Protein AF-A0A3N2C7B6-F1 (afdb_monomer_lite)

pLDDT: mean 74.87, std 16.02, range [28.66, 95.19]

Organism: NCBI:txid150123

Radius of gyration: 22.64 Å; chains: 1; bounding box: 53×60×58 Å

Secondary structure (DSSP, 8-state):
--------PPPPPPHHHHHHHHHTTT-B-TTS-HHHHHHHH-HHHHHHHHGGGBS-GGGT--PBPTT-BHHHHHHHHHHHHHHHHHHHHHHHHHHHHHHHHHHHHHSPTTS-S-GGGSGGGS---B-TTS-BHHHHHHHHHHHHHHTT---TT----S------TT-SPTT--GGGGSS-HHHHHHHHHHHHHHHHTSSHHHHHHHHHHTTSHHHHHHHHSPPP-

InterPro domains:
  IPR011664 Abortive infection system protein AbiD/AbiF-like [PF07751] (41-127)

Structure (mmCIF, N/CA/C/O backbone):
data_AF-A0A3N2C7B6-F1
#
_entry.id   AF-A0A3N2C7B6-F1
#
loop_
_atom_site.group_PDB
_atom_site.id
_atom_site.type_symbol
_atom_site.label_atom_id
_atom_site.label_alt_id
_atom_site.label_comp_id
_atom_site.label_asym_id
_atom_site.label_entity_id
_atom_site.label_seq_id
_atom_site.pdbx_PDB_ins_code
_atom_site.Cartn_x
_atom_site.Cartn_y
_atom_site.Cartn_z
_atom_site.occupancy
_atom_site.B_iso_or_equiv
_atom_site.auth_seq_id
_atom_site.auth_comp_id
_atom_site.auth_asym_id
_atom_site.auth_atom_id
_atom_site.pdbx_PDB_model_num
ATOM 1 N N . MET A 1 1 ? -16.778 46.724 27.793 1.00 38.03 1 MET A N 1
ATOM 2 C CA . MET A 1 1 ? -17.350 45.412 27.427 1.00 38.03 1 MET A CA 1
ATOM 3 C C . MET A 1 1 ? -16.861 45.059 26.038 1.00 38.03 1 MET A C 1
ATOM 5 O O . MET A 1 1 ? -17.323 45.680 25.100 1.00 38.03 1 MET A O 1
ATOM 9 N N . SER A 1 2 ? -15.891 44.151 25.949 1.00 28.66 2 SER A N 1
ATOM 10 C CA . SER A 1 2 ? -15.593 43.328 24.769 1.00 28.66 2 SER A CA 1
ATOM 11 C C . SER A 1 2 ? -14.610 42.260 25.234 1.00 28.66 2 SER A C 1
ATOM 13 O O . SER A 1 2 ? -13.409 42.492 25.337 1.00 28.66 2 SER A O 1
ATOM 15 N N . THR A 1 3 ? -15.151 41.118 25.645 1.00 33.12 3 THR A N 1
ATOM 16 C CA . THR A 1 3 ? -14.400 39.905 25.958 1.00 33.12 3 THR A CA 1
ATOM 17 C C . THR A 1 3 ? -13.943 39.276 24.646 1.00 33.12 3 THR A C 1
ATOM 19 O O . THR A 1 3 ? -14.752 38.766 23.876 1.00 33.12 3 THR A O 1
ATOM 22 N N . HIS A 1 4 ? -12.637 39.320 24.383 1.00 33.69 4 HIS A N 1
ATOM 23 C CA . HIS A 1 4 ? -12.020 38.511 23.339 1.00 33.69 4 HIS A CA 1
ATOM 24 C C . HIS A 1 4 ? -12.152 37.029 23.714 1.00 33.69 4 HIS A C 1
ATOM 26 O O . HIS A 1 4 ? -11.585 36.578 24.708 1.00 33.69 4 HIS A O 1
ATOM 32 N N . ALA A 1 5 ? -12.912 36.273 22.921 1.00 38.53 5 ALA A N 1
ATOM 33 C CA . ALA A 1 5 ? -12.928 34.820 22.977 1.00 38.53 5 ALA A CA 1
ATOM 34 C C . ALA A 1 5 ? -11.555 34.295 22.527 1.00 38.53 5 ALA A C 1
ATOM 36 O O . ALA A 1 5 ? -11.166 34.451 21.369 1.00 38.53 5 ALA A O 1
ATOM 37 N N . ALA A 1 6 ? -10.807 33.706 23.458 1.00 42.91 6 ALA A N 1
ATOM 38 C CA . ALA A 1 6 ? -9.564 33.011 23.165 1.00 42.91 6 ALA A CA 1
ATOM 39 C C . ALA A 1 6 ? -9.858 31.777 22.297 1.00 42.91 6 ALA A C 1
ATOM 41 O O . ALA A 1 6 ? -10.671 30.926 22.663 1.00 42.91 6 ALA A O 1
ATOM 42 N N . GLY A 1 7 ? -9.195 31.686 21.143 1.00 43.72 7 GLY A N 1
ATOM 43 C CA . GLY A 1 7 ? -9.227 30.511 20.279 1.00 43.72 7 GLY A CA 1
ATOM 44 C C . GLY A 1 7 ? -8.714 29.284 21.030 1.00 43.72 7 GLY A C 1
ATOM 45 O O . GLY A 1 7 ? -7.541 29.212 21.394 1.00 43.72 7 GLY A O 1
ATOM 46 N N . GLY A 1 8 ? -9.605 28.326 21.283 1.00 41.31 8 GLY A N 1
ATOM 47 C CA . GLY A 1 8 ? -9.288 27.076 21.965 1.00 41.31 8 GLY A CA 1
ATOM 48 C C . GLY A 1 8 ? -8.392 26.187 21.109 1.00 41.31 8 GLY A C 1
ATOM 49 O O . GLY A 1 8 ? -8.874 25.446 20.253 1.00 41.31 8 GLY A O 1
ATOM 50 N N . GLY A 1 9 ? -7.081 26.235 21.350 1.00 47.00 9 GLY A N 1
ATOM 51 C CA . GLY A 1 9 ? -6.161 25.213 20.862 1.00 47.00 9 GLY A CA 1
ATOM 52 C C . GLY A 1 9 ? -6.576 23.848 21.417 1.00 47.00 9 GLY A C 1
ATOM 53 O O . GLY A 1 9 ? -6.753 23.696 22.626 1.00 47.00 9 GLY A O 1
ATOM 54 N N . LYS A 1 10 ? -6.770 22.852 20.543 1.00 56.50 10 LYS A N 1
ATOM 55 C CA . LYS A 1 10 ? -7.083 21.477 20.966 1.00 56.50 10 LYS A CA 1
ATOM 56 C C . LYS A 1 10 ? -5.982 20.987 21.913 1.00 56.50 10 LYS A C 1
ATOM 58 O O . LYS A 1 10 ? -4.810 20.985 21.543 1.00 56.50 10 LYS A O 1
ATOM 63 N N . ARG A 1 11 ? -6.359 20.582 23.130 1.00 74.12 11 ARG A N 1
ATOM 64 C CA . ARG A 1 11 ? -5.432 20.061 24.147 1.00 74.12 11 ARG A CA 1
ATOM 65 C C . ARG A 1 11 ? -4.711 18.823 23.608 1.00 74.12 11 ARG A C 1
ATOM 67 O O . ARG A 1 11 ? -5.366 17.882 23.162 1.00 74.12 11 ARG A O 1
ATOM 74 N N . SER A 1 12 ? -3.380 18.814 23.674 1.00 74.31 12 SER A N 1
ATOM 75 C CA . SER A 1 12 ? -2.597 17.605 23.405 1.00 74.31 12 SER A CA 1
ATOM 76 C C . SER A 1 12 ? -2.804 16.607 24.545 1.00 74.31 12 SER A C 1
ATOM 78 O O . SER A 1 12 ? -2.670 16.974 25.711 1.00 74.31 12 SER A O 1
ATOM 80 N N . LEU A 1 13 ? -3.169 15.370 24.214 1.00 82.44 13 LEU A N 1
ATOM 81 C CA . LEU A 1 13 ? -3.353 14.285 25.180 1.00 82.44 13 LEU A CA 1
ATOM 82 C C . LEU A 1 13 ? -2.033 13.529 25.375 1.00 82.44 13 LEU A C 1
ATOM 84 O O . LEU A 1 13 ? -1.311 13.302 24.402 1.00 82.44 13 LEU A O 1
ATOM 88 N N . SER A 1 14 ? -1.743 13.087 26.597 1.00 88.31 14 SER A N 1
ATOM 89 C CA . SER A 1 14 ? -0.678 12.118 26.886 1.00 88.31 14 SER A CA 1
ATOM 90 C C . SER A 1 14 ? -0.967 10.755 26.242 1.00 88.31 14 SER A C 1
ATOM 92 O O . SER A 1 14 ? -2.094 10.473 25.837 1.00 88.31 14 SER A O 1
ATOM 94 N N . ILE A 1 15 ? 0.039 9.878 26.145 1.00 85.38 15 ILE A N 1
ATOM 95 C CA . ILE A 1 15 ? -0.147 8.536 25.563 1.00 85.38 15 ILE A CA 1
ATOM 96 C C . ILE A 1 15 ? -1.211 7.749 26.337 1.00 85.38 15 ILE A C 1
ATOM 98 O O . ILE A 1 15 ? -2.099 7.179 25.713 1.00 85.38 15 ILE A O 1
ATOM 102 N N . SER A 1 16 ? -1.180 7.776 27.670 1.00 88.06 16 SER A N 1
ATOM 103 C CA . SER A 1 16 ? -2.166 7.075 28.500 1.00 88.06 16 SER A CA 1
ATOM 104 C C . SER A 1 16 ? -3.586 7.616 28.306 1.00 88.06 16 SER A C 1
ATOM 106 O O . SER A 1 16 ? -4.524 6.836 28.188 1.00 88.06 16 SER A O 1
ATOM 108 N N . GLU A 1 17 ? -3.758 8.940 28.196 1.00 89.62 17 GLU A N 1
ATOM 109 C CA . GLU A 1 17 ? -5.069 9.536 27.885 1.00 89.62 17 GLU A CA 1
ATOM 110 C C . GLU A 1 17 ? -5.561 9.151 26.483 1.00 89.62 17 GLU A C 1
ATOM 112 O O . GLU A 1 17 ? -6.755 8.951 26.277 1.00 89.62 17 GLU A O 1
ATOM 117 N N . GLN A 1 18 ? -4.656 9.044 25.506 1.00 88.56 18 GLN A N 1
ATOM 118 C CA . GLN A 1 18 ? -5.010 8.602 24.156 1.00 88.56 18 GLN A CA 1
ATOM 119 C C . GLN A 1 18 ? -5.429 7.131 24.134 1.00 88.56 18 GLN A C 1
ATOM 121 O O . GLN A 1 18 ? -6.392 6.807 23.448 1.00 88.56 18 GLN A O 1
ATOM 126 N N . VAL A 1 19 ? -4.720 6.264 24.863 1.00 90.19 19 VAL A N 1
ATOM 127 C CA . VAL A 1 19 ? -5.061 4.840 25.015 1.00 90.19 19 VAL A CA 1
ATOM 128 C C . VAL A 1 19 ? -6.453 4.710 25.627 1.00 90.19 19 VAL A C 1
ATOM 130 O O . VAL A 1 19 ? -7.340 4.165 24.977 1.00 90.19 19 VAL A O 1
ATOM 133 N N . GLY A 1 20 ? -6.691 5.347 26.779 1.00 90.94 20 GLY A N 1
ATOM 134 C CA . GLY A 1 20 ? -7.998 5.297 27.439 1.00 90.94 20 GLY A CA 1
ATOM 135 C C . GLY A 1 20 ? -9.136 5.858 26.578 1.00 90.94 20 GLY A C 1
ATOM 136 O O . GLY A 1 20 ? -10.252 5.348 26.610 1.00 90.94 20 GLY A O 1
ATOM 137 N N . LEU A 1 21 ? -8.871 6.875 25.747 1.00 90.88 21 LEU A N 1
ATOM 138 C CA . LEU A 1 21 ? -9.859 7.388 24.793 1.00 90.88 21 LEU A CA 1
ATOM 139 C C . LEU A 1 21 ? -10.202 6.375 23.689 1.00 90.88 21 LEU A C 1
ATOM 141 O O . LEU A 1 21 ? -11.345 6.343 23.236 1.00 90.88 21 LEU A O 1
ATOM 145 N N . LEU A 1 22 ? -9.226 5.604 23.207 1.00 91.25 22 LEU A N 1
ATOM 146 C CA . LEU A 1 22 ? -9.441 4.596 22.165 1.00 91.25 22 LEU A CA 1
ATOM 147 C C . LEU A 1 22 ? -10.190 3.382 22.722 1.00 91.25 22 LEU A C 1
ATOM 149 O O . LEU A 1 22 ? -11.154 2.940 22.101 1.00 91.25 22 LEU A O 1
ATOM 153 N N . GLU A 1 23 ? -9.827 2.930 23.922 1.00 92.25 23 GLU A N 1
ATOM 154 C CA . GLU A 1 23 ? -10.535 1.866 24.646 1.00 92.25 23 GLU A CA 1
ATOM 155 C C . GLU A 1 23 ? -11.985 2.267 24.942 1.00 92.25 23 GLU A C 1
ATOM 157 O O . GLU A 1 23 ? -12.919 1.529 24.635 1.00 92.25 23 GLU A O 1
ATOM 162 N N . ALA A 1 24 ? -12.211 3.499 25.417 1.00 92.12 24 ALA A N 1
ATOM 163 C CA . ALA A 1 24 ? -13.556 4.033 25.644 1.00 92.12 24 ALA A CA 1
ATOM 164 C C . ALA A 1 24 ? -14.398 4.146 24.357 1.00 92.12 24 ALA A C 1
ATOM 166 O O . ALA A 1 24 ? -15.623 4.237 24.420 1.00 92.12 24 ALA A O 1
ATOM 167 N N . ARG A 1 25 ? -13.756 4.156 23.182 1.00 92.56 25 ARG A N 1
ATOM 168 C CA . ARG A 1 25 ? -14.418 4.131 21.868 1.00 92.56 25 ARG A CA 1
ATOM 169 C C . ARG A 1 25 ? -14.653 2.714 21.342 1.00 92.56 25 ARG A C 1
ATOM 171 O O . ARG A 1 25 ? -15.226 2.592 20.263 1.00 92.56 25 ARG A O 1
ATOM 178 N N . GLY A 1 26 ? -14.245 1.681 22.076 1.00 93.38 26 GLY A N 1
ATOM 179 C CA . GLY A 1 26 ? -14.467 0.277 21.733 1.00 93.38 26 GLY A CA 1
ATOM 180 C C . GLY A 1 26 ? -13.293 -0.423 21.047 1.00 93.38 26 GLY A C 1
ATOM 181 O O . GLY A 1 26 ? -13.503 -1.511 20.522 1.00 93.38 26 GLY A O 1
ATOM 182 N N . LEU A 1 27 ? -12.092 0.173 21.024 1.00 94.12 27 LEU A N 1
ATOM 183 C CA . LEU A 1 27 ? -10.885 -0.524 20.567 1.00 94.12 27 LEU A CA 1
ATOM 184 C C . LEU A 1 27 ? -10.375 -1.448 21.675 1.00 94.12 27 LEU A C 1
ATOM 186 O O . LEU A 1 27 ? -10.096 -0.979 22.778 1.00 94.12 27 LEU A O 1
ATOM 190 N N . VAL A 1 28 ? -10.230 -2.732 21.375 1.00 95.19 28 VAL A N 1
ATOM 191 C CA . VAL A 1 28 ? -9.682 -3.728 22.302 1.00 95.19 28 VAL A CA 1
ATOM 192 C C . VAL A 1 28 ? -8.161 -3.835 22.087 1.00 95.19 28 VAL A C 1
ATOM 194 O O . VAL A 1 28 ? -7.688 -3.667 20.966 1.00 95.19 28 VAL A O 1
ATOM 197 N N . ASP A 1 29 ? -7.377 -4.010 23.155 1.00 93.25 29 ASP A N 1
ATOM 198 C CA . ASP A 1 29 ? -5.919 -4.244 23.103 1.00 93.25 29 ASP A CA 1
ATOM 199 C C . ASP A 1 29 ? -5.532 -5.313 24.134 1.00 93.25 29 ASP A C 1
ATOM 201 O O . ASP A 1 29 ? -4.908 -5.024 25.157 1.00 93.25 29 ASP A O 1
ATOM 205 N N . GLU A 1 30 ? -5.933 -6.562 23.893 1.00 90.19 30 GLU A N 1
ATOM 206 C CA . GLU A 1 30 ? -5.714 -7.660 24.850 1.00 90.19 30 GLU A CA 1
ATOM 207 C C . GLU A 1 30 ? -4.221 -7.924 25.093 1.00 90.19 30 GLU A C 1
ATOM 209 O O . GLU A 1 30 ? -3.798 -8.258 26.201 1.00 90.19 30 GLU A O 1
ATOM 214 N N . ALA A 1 31 ? -3.406 -7.744 24.053 1.00 87.44 31 ALA A N 1
ATOM 215 C CA . ALA A 1 31 ? -1.969 -7.994 24.082 1.00 87.44 31 ALA A CA 1
ATOM 216 C C . ALA A 1 31 ? -1.133 -6.801 24.596 1.00 87.44 31 ALA A C 1
ATOM 218 O O . ALA A 1 31 ? 0.085 -6.927 24.752 1.00 87.44 31 ALA A O 1
ATOM 219 N N . GLY A 1 32 ? -1.752 -5.646 24.868 1.00 90.06 32 GLY A N 1
ATOM 220 C CA . GLY A 1 32 ? -1.083 -4.479 25.455 1.00 90.06 32 GLY A CA 1
ATOM 221 C C . GLY A 1 32 ? -0.082 -3.776 24.526 1.00 90.06 32 GLY A C 1
ATOM 222 O O . GLY A 1 32 ? 0.897 -3.179 24.991 1.00 90.06 32 GLY A O 1
ATOM 223 N N . HIS A 1 33 ? -0.268 -3.858 23.207 1.00 89.00 33 HIS A N 1
ATOM 224 C CA . HIS A 1 33 ? 0.652 -3.269 22.231 1.00 89.00 33 HIS A CA 1
ATOM 225 C C . HIS A 1 33 ? 0.353 -1.800 21.918 1.00 89.00 33 HIS A C 1
ATOM 227 O O . HIS A 1 33 ? 1.236 -1.090 21.408 1.00 89.00 33 HIS A O 1
ATOM 233 N N . LEU A 1 34 ? -0.854 -1.320 22.225 1.00 89.25 34 LEU A N 1
ATOM 234 C CA . LEU A 1 34 ? -1.315 0.017 21.871 1.00 89.25 34 LEU A CA 1
ATOM 235 C C . LEU A 1 34 ? -0.402 1.115 22.437 1.00 89.25 34 LEU A C 1
ATOM 237 O O . LEU A 1 34 ? 0.060 1.936 21.640 1.00 89.25 34 LEU A O 1
ATOM 241 N N . PRO A 1 35 ? -0.011 1.139 23.729 1.00 89.50 35 PRO A N 1
ATOM 242 C CA . PRO A 1 35 ? 0.829 2.215 24.264 1.00 89.50 35 PRO A CA 1
ATOM 243 C C . PRO A 1 35 ? 2.169 2.353 23.528 1.00 89.50 35 PRO A C 1
ATOM 245 O O . PRO A 1 35 ? 2.597 3.463 23.190 1.00 89.50 35 PRO A O 1
ATOM 248 N N . ARG A 1 36 ? 2.817 1.221 23.216 1.00 86.81 36 ARG A N 1
ATOM 249 C CA . ARG A 1 36 ? 4.094 1.205 22.492 1.00 86.81 36 ARG A CA 1
ATOM 250 C C . ARG A 1 36 ? 3.916 1.681 21.054 1.00 86.81 36 ARG A C 1
ATOM 252 O O . ARG A 1 36 ? 4.689 2.524 20.607 1.00 86.81 36 ARG A O 1
ATOM 259 N N . ALA A 1 37 ? 2.889 1.205 20.356 1.00 85.19 37 ALA A N 1
ATOM 260 C CA . ALA A 1 37 ? 2.615 1.604 18.979 1.00 85.19 37 ALA A CA 1
ATOM 261 C C . ALA A 1 37 ? 2.250 3.095 18.857 1.00 85.19 37 ALA A C 1
ATOM 263 O O . ALA A 1 37 ? 2.672 3.772 17.915 1.00 85.19 37 ALA A O 1
ATOM 264 N N . ARG A 1 38 ? 1.519 3.643 19.839 1.00 86.81 38 ARG A N 1
ATOM 265 C CA . ARG A 1 38 ? 1.240 5.085 19.945 1.00 86.81 38 ARG A CA 1
ATOM 266 C C . ARG A 1 38 ? 2.530 5.901 20.072 1.00 86.81 38 ARG A C 1
ATOM 268 O O . ARG A 1 38 ? 2.613 6.969 19.467 1.00 86.81 38 ARG A O 1
ATOM 275 N N . MET A 1 39 ? 3.527 5.390 20.799 1.00 83.38 39 MET A N 1
ATOM 276 C CA . MET A 1 39 ? 4.841 6.022 20.959 1.00 83.38 39 MET A CA 1
ATOM 277 C C . MET A 1 39 ? 5.694 5.954 19.683 1.00 83.38 39 MET A C 1
ATOM 279 O O . MET A 1 39 ? 6.364 6.928 19.352 1.00 83.38 39 MET A O 1
ATOM 283 N N . THR A 1 40 ? 5.684 4.826 18.964 1.00 80.94 40 THR A N 1
ATOM 284 C CA . THR A 1 40 ? 6.595 4.584 17.828 1.00 80.94 40 THR A CA 1
ATOM 285 C C . THR A 1 40 ? 6.051 5.036 16.476 1.00 80.94 40 THR A C 1
ATOM 287 O O . THR A 1 40 ? 6.833 5.366 15.587 1.00 80.94 40 THR A O 1
ATOM 290 N N . HIS A 1 41 ? 4.730 5.042 16.287 1.00 78.88 41 HIS A N 1
ATOM 291 C CA . HIS A 1 41 ? 4.102 5.337 14.990 1.00 78.88 41 HIS A CA 1
ATOM 292 C C . HIS A 1 41 ? 3.262 6.620 15.010 1.00 78.88 41 HIS A C 1
ATOM 294 O O . HIS A 1 41 ? 3.068 7.242 13.964 1.00 78.88 41 HIS A O 1
ATOM 300 N N . GLY A 1 42 ? 2.828 7.053 16.198 1.00 74.62 42 GLY A N 1
ATOM 301 C CA . GLY A 1 42 ? 2.123 8.311 16.434 1.00 74.62 42 GLY A CA 1
ATOM 302 C C . GLY A 1 42 ? 0.639 8.324 16.035 1.00 74.62 42 GLY A C 1
ATOM 303 O O . GLY A 1 42 ? 0.209 7.646 15.104 1.00 74.62 42 GLY A O 1
ATOM 304 N N . TYR A 1 43 ? -0.132 9.185 16.729 1.00 70.56 43 TYR A N 1
ATOM 305 C CA . TYR A 1 43 ? -1.236 9.990 16.162 1.00 70.56 43 TYR A CA 1
ATOM 306 C C . TYR A 1 43 ? -1.879 9.518 14.864 1.00 70.56 43 TYR A C 1
ATOM 308 O O . TYR A 1 43 ? -2.614 8.537 14.757 1.00 70.56 43 TYR A O 1
ATOM 316 N N . PHE A 1 44 ? -1.573 10.377 13.908 1.00 64.50 44 PHE A N 1
ATOM 317 C CA . PHE A 1 44 ? -2.147 10.525 12.599 1.00 64.50 44 PHE A CA 1
ATOM 318 C C . PHE A 1 44 ? -1.807 9.372 11.662 1.00 64.50 44 PHE A C 1
ATOM 320 O O . PHE A 1 44 ? -2.515 9.167 10.684 1.00 64.50 44 PHE A O 1
ATOM 327 N N . ARG A 1 45 ? -0.747 8.609 11.959 1.00 77.62 45 ARG A N 1
ATOM 328 C CA . ARG A 1 45 ? -0.355 7.462 11.142 1.00 77.62 45 ARG A CA 1
ATOM 329 C C . ARG A 1 45 ? -1.308 6.298 11.364 1.00 77.62 45 ARG A C 1
ATOM 331 O O . ARG A 1 45 ? -1.893 5.814 10.404 1.00 77.62 45 ARG A O 1
ATOM 338 N N . LEU A 1 46 ? -1.511 5.898 12.620 1.00 84.69 46 LEU A N 1
ATOM 339 C CA . LEU A 1 46 ? -2.424 4.802 12.960 1.00 84.69 46 LEU A CA 1
ATOM 340 C C . LEU A 1 46 ? -3.890 5.185 12.720 1.00 84.69 46 LEU A C 1
ATOM 342 O O . LEU A 1 46 ? -4.674 4.361 12.257 1.00 84.69 46 LEU A O 1
ATOM 346 N N . SER A 1 47 ? -4.248 6.456 12.933 1.00 83.94 47 SER A N 1
ATOM 347 C CA . SER A 1 47 ? -5.627 6.913 12.743 1.00 83.94 47 SER A CA 1
ATOM 348 C C . SER A 1 47 ? -6.119 6.901 11.301 1.00 83.94 47 SER A C 1
ATOM 350 O O . SER A 1 47 ? -7.328 6.910 11.089 1.00 83.94 47 SER A O 1
ATOM 352 N N . GLY A 1 48 ? -5.224 6.843 10.310 1.00 85.19 48 GLY A N 1
ATOM 353 C CA . GLY A 1 48 ? -5.622 6.557 8.935 1.00 85.19 48 GLY A CA 1
ATOM 354 C C . GLY A 1 48 ? -6.304 5.192 8.839 1.00 85.19 48 GLY A C 1
ATOM 355 O O . GLY A 1 48 ? -7.400 5.092 8.292 1.00 85.19 48 GLY A O 1
ATOM 356 N N . TYR A 1 49 ? -5.683 4.159 9.406 1.00 90.00 49 TYR A N 1
ATOM 357 C CA . TYR A 1 49 ? -6.163 2.776 9.351 1.00 90.00 49 TYR A CA 1
ATOM 358 C C . TYR A 1 49 ? -7.428 2.570 10.186 1.00 90.00 49 TYR A C 1
ATOM 360 O O . TYR A 1 49 ? -8.343 1.901 9.723 1.00 90.00 49 TYR A O 1
ATOM 368 N N . TRP A 1 50 ? -7.537 3.223 11.349 1.00 89.19 50 TRP A N 1
ATOM 369 C CA . TRP A 1 50 ? -8.710 3.111 12.229 1.00 89.19 50 TRP A CA 1
ATOM 370 C C . TRP A 1 50 ? -10.039 3.444 11.562 1.00 89.19 50 TRP A C 1
ATOM 372 O O . TRP A 1 50 ? -11.040 2.849 11.933 1.00 89.19 50 TRP A O 1
ATOM 382 N N . ARG A 1 51 ? -10.066 4.356 10.583 1.00 86.06 51 ARG A N 1
ATOM 383 C CA . ARG A 1 51 ? -11.320 4.789 9.939 1.00 86.06 51 ARG A CA 1
ATOM 384 C C . ARG A 1 51 ? -12.119 3.627 9.349 1.00 86.06 51 ARG A C 1
ATOM 386 O O . ARG A 1 51 ? -13.337 3.652 9.400 1.00 86.06 51 ARG A O 1
ATOM 393 N N . TYR A 1 52 ? -11.434 2.592 8.875 1.00 88.19 52 TYR A N 1
ATOM 394 C CA . TYR A 1 52 ? -12.037 1.393 8.279 1.00 88.19 52 TYR A CA 1
ATOM 395 C C . TYR A 1 52 ? -12.592 0.418 9.318 1.00 88.19 52 TYR A C 1
ATOM 397 O O . TYR A 1 52 ? -13.303 -0.518 8.977 1.00 88.19 52 TYR A O 1
ATOM 405 N N . PHE A 1 53 ? -12.283 0.666 10.587 1.00 90.25 53 PHE A N 1
ATOM 406 C CA . PHE A 1 53 ? -12.800 -0.052 11.740 1.00 90.25 53 PHE A CA 1
ATOM 407 C C . PHE A 1 53 ? -13.733 0.832 12.577 1.00 90.25 53 PHE A C 1
ATOM 409 O O . PHE A 1 53 ? -14.126 0.440 13.671 1.00 90.25 53 PHE A O 1
ATOM 416 N N . GLN A 1 54 ? -14.067 2.039 12.106 1.00 90.38 54 GLN A N 1
ATOM 417 C CA . GLN A 1 54 ? -14.924 2.988 12.809 1.00 90.38 54 GLN A CA 1
ATOM 418 C C . GLN A 1 54 ? -16.304 3.075 12.159 1.00 90.38 54 GLN A C 1
ATOM 420 O O . GLN A 1 54 ? -16.462 2.971 10.946 1.00 90.38 54 GLN A O 1
ATOM 425 N N . ILE A 1 55 ? -17.322 3.296 12.986 1.00 85.25 55 ILE A N 1
ATOM 426 C CA . ILE A 1 55 ? -18.703 3.469 12.543 1.00 85.25 55 ILE A CA 1
ATOM 427 C C . ILE A 1 55 ? -18.884 4.914 12.095 1.00 85.25 55 ILE A C 1
ATOM 429 O O . ILE A 1 55 ? -18.948 5.803 12.939 1.00 85.25 55 ILE A O 1
ATOM 433 N N . ASP A 1 56 ? -19.027 5.128 10.787 1.00 73.75 56 ASP A N 1
ATOM 434 C CA . ASP A 1 56 ? -19.281 6.438 10.170 1.00 73.75 56 ASP A CA 1
ATOM 435 C C . ASP A 1 56 ? -18.317 7.552 10.650 1.00 73.75 56 ASP A C 1
ATOM 437 O O . ASP A 1 56 ? -18.734 8.566 11.234 1.00 73.75 56 ASP A O 1
ATOM 441 N N . PRO A 1 57 ? -17.003 7.387 10.403 1.00 68.19 57 PRO A N 1
ATOM 442 C CA . PRO A 1 57 ? -16.001 8.398 10.737 1.00 68.19 57 PRO A CA 1
ATOM 443 C C . PRO A 1 57 ? -16.258 9.730 10.018 1.00 68.19 57 PRO A C 1
ATOM 445 O O . PRO A 1 57 ? -15.889 10.786 10.541 1.00 68.19 57 PRO A O 1
ATOM 448 N N . SER A 1 58 ? -16.938 9.698 8.866 1.00 67.88 58 SER A N 1
ATOM 449 C CA . SER A 1 58 ? -17.314 10.873 8.076 1.00 67.88 58 SER A CA 1
ATOM 450 C C . SER A 1 58 ? -18.291 11.808 8.809 1.00 67.88 58 SER A C 1
ATOM 452 O O . SER A 1 58 ? -18.131 13.028 8.753 1.00 67.88 58 SER A O 1
ATOM 454 N N . ALA A 1 59 ? -19.215 11.259 9.608 1.00 69.25 59 ALA A N 1
ATOM 455 C CA . ALA A 1 59 ? -20.111 12.023 10.482 1.00 69.25 59 ALA A CA 1
ATOM 456 C C . ALA A 1 59 ? -19.483 12.397 11.841 1.00 69.25 59 ALA A C 1
ATOM 458 O O . ALA A 1 59 ? -20.180 12.832 12.760 1.00 69.25 59 ALA A O 1
ATOM 459 N N . GLY A 1 60 ? -18.170 12.202 12.011 1.00 69.00 60 GLY A N 1
ATOM 460 C CA . GLY A 1 60 ? -17.458 12.475 13.262 1.00 69.00 60 GLY A CA 1
ATOM 461 C C . GLY A 1 60 ? -17.683 11.425 14.355 1.00 69.00 60 GLY A C 1
ATOM 462 O O . GLY A 1 60 ? -17.220 11.608 15.490 1.00 69.00 60 GLY A O 1
ATOM 463 N N . ARG A 1 61 ? -18.348 10.308 14.034 1.00 74.75 61 ARG A N 1
ATOM 464 C CA . ARG A 1 61 ? -18.481 9.167 14.939 1.00 74.75 61 ARG A CA 1
ATOM 465 C C . ARG A 1 61 ? -17.160 8.398 14.942 1.00 74.75 61 ARG A C 1
ATOM 467 O O . ARG A 1 61 ? -16.689 7.909 13.931 1.00 74.75 61 ARG A O 1
ATOM 474 N N . ASN A 1 62 ? -16.506 8.356 16.100 1.00 83.56 62 ASN A N 1
ATOM 475 C CA . ASN A 1 62 ? -15.180 7.745 16.258 1.00 83.56 62 ASN A CA 1
ATOM 476 C C . ASN A 1 62 ? -15.232 6.394 16.994 1.00 83.56 62 ASN A C 1
ATOM 478 O O . ASN A 1 62 ? -14.190 5.912 17.440 1.00 83.56 62 ASN A O 1
ATOM 482 N N . ALA A 1 63 ? -16.429 5.831 17.177 1.00 89.88 63 ALA A N 1
ATOM 483 C CA . ALA A 1 63 ? -16.617 4.532 17.813 1.00 89.88 63 ALA A CA 1
ATOM 484 C C . ALA A 1 63 ? -16.135 3.419 16.879 1.00 89.88 63 ALA A C 1
ATOM 486 O O . ALA A 1 63 ? -16.389 3.481 15.676 1.00 89.88 63 ALA A O 1
ATOM 487 N N . PHE A 1 64 ? -15.445 2.429 17.432 1.00 92.38 64 PHE A N 1
ATOM 488 C CA . PHE A 1 64 ? -14.979 1.260 16.698 1.00 92.38 64 PHE A CA 1
ATOM 489 C C . PHE A 1 64 ? -16.104 0.233 16.523 1.00 92.38 64 PHE A C 1
ATOM 491 O O . PHE A 1 64 ? -17.055 0.191 17.309 1.00 92.38 64 PHE A O 1
ATOM 498 N N . LEU A 1 65 ? -16.000 -0.591 15.481 1.00 91.12 65 LEU A N 1
ATOM 499 C CA . LEU A 1 65 ? -16.844 -1.768 15.305 1.00 91.12 65 LEU A CA 1
ATOM 500 C C . LEU A 1 65 ? -16.647 -2.712 16.496 1.00 91.12 65 LEU A C 1
ATOM 502 O O . LEU A 1 65 ? -15.544 -2.835 17.034 1.00 91.12 65 LEU A O 1
ATOM 506 N N . HIS A 1 66 ? -17.724 -3.371 16.916 1.00 91.19 66 HIS A N 1
ATOM 507 C CA . HIS A 1 66 ? -17.682 -4.277 18.059 1.00 91.19 66 HIS A CA 1
ATOM 508 C C . HIS A 1 66 ? -16.637 -5.383 17.853 1.00 91.19 66 HIS A C 1
ATOM 510 O O . HIS A 1 66 ? -16.651 -6.052 16.824 1.00 91.19 66 HIS A O 1
ATOM 516 N N . GLY A 1 67 ? -15.760 -5.570 18.843 1.00 90.88 67 GLY A N 1
ATOM 517 C CA . GLY A 1 67 ? -14.701 -6.580 18.802 1.00 90.88 67 GLY A CA 1
ATOM 518 C C . GLY A 1 67 ? -13.489 -6.204 17.945 1.00 90.88 67 GLY A C 1
ATOM 519 O O . GLY A 1 67 ? -12.682 -7.079 17.658 1.00 90.88 67 GLY A O 1
ATOM 520 N N . THR A 1 68 ? -13.345 -4.936 17.535 1.00 93.25 68 THR A N 1
ATOM 521 C CA . THR A 1 68 ? -12.134 -4.483 16.834 1.00 93.25 68 THR A CA 1
ATOM 522 C C . THR A 1 68 ? -10.927 -4.617 17.758 1.00 93.25 68 THR A C 1
ATOM 524 O O . THR A 1 68 ? -10.814 -3.876 18.739 1.00 93.25 68 THR A O 1
ATOM 527 N N . GLU A 1 69 ? -10.006 -5.507 17.403 1.00 94.88 69 GLU A N 1
ATOM 528 C CA . GLU A 1 69 ? -8.755 -5.717 18.125 1.00 94.88 69 GLU A CA 1
ATOM 529 C C . GLU A 1 69 ? -7.640 -4.838 17.546 1.00 94.88 69 GLU A C 1
ATOM 531 O O . GLU A 1 69 ? -7.444 -4.742 16.331 1.00 94.88 69 GLU A O 1
ATOM 536 N N . PHE A 1 70 ? -6.860 -4.196 18.414 1.00 93.31 70 PHE A N 1
ATOM 537 C CA . PHE A 1 70 ? -5.793 -3.290 18.007 1.00 93.31 70 PHE A CA 1
ATOM 538 C C . PHE A 1 70 ? -4.730 -3.990 17.158 1.00 93.31 70 PHE A C 1
ATOM 540 O O . PHE A 1 70 ? -4.210 -3.392 16.210 1.00 93.31 70 PHE A O 1
ATOM 547 N N . LEU A 1 71 ? -4.422 -5.250 17.471 1.00 91.75 71 LEU A N 1
ATOM 548 C CA . LEU A 1 71 ? -3.476 -6.042 16.694 1.00 91.75 71 LEU A CA 1
ATOM 549 C C . LEU A 1 71 ? -3.904 -6.214 15.234 1.00 91.75 71 LEU A C 1
ATOM 551 O O . LEU A 1 71 ? -3.049 -6.116 14.360 1.00 91.75 71 LEU A O 1
ATOM 555 N N . GLU A 1 72 ? -5.200 -6.360 14.952 1.00 91.75 72 GLU A N 1
ATOM 556 C CA . GLU A 1 72 ? -5.698 -6.472 13.578 1.00 91.75 72 GLU A CA 1
ATOM 557 C C . GLU A 1 72 ? -5.387 -5.197 12.780 1.00 91.75 72 GLU A C 1
ATOM 559 O O . GLU A 1 72 ? -4.810 -5.251 11.694 1.00 91.75 72 GLU A O 1
ATOM 564 N N . VAL A 1 73 ? -5.660 -4.024 13.361 1.00 91.56 73 VAL A N 1
ATOM 565 C CA . VAL A 1 73 ? -5.301 -2.732 12.755 1.00 91.56 73 VAL A CA 1
ATOM 566 C C . VAL A 1 73 ? -3.782 -2.608 12.580 1.00 91.56 73 VAL A C 1
ATOM 568 O O . VAL A 1 73 ? -3.297 -2.108 11.559 1.00 91.56 73 VAL A O 1
ATOM 571 N N . LEU A 1 74 ? -3.015 -3.015 13.594 1.00 91.06 74 LEU A N 1
ATOM 572 C CA . LEU A 1 74 ? -1.561 -2.912 13.576 1.00 91.06 74 LEU A CA 1
ATOM 573 C C . LEU A 1 74 ? -0.945 -3.799 12.489 1.00 91.06 74 LEU A C 1
ATOM 575 O O . LEU A 1 74 ? 0.028 -3.385 11.856 1.00 91.06 74 LEU A O 1
ATOM 579 N N . ASP A 1 75 ? -1.520 -4.970 12.239 1.00 92.38 75 ASP A N 1
ATOM 580 C CA . ASP A 1 75 ? -1.066 -5.884 11.197 1.00 92.38 75 ASP A CA 1
ATOM 581 C C . ASP A 1 75 ? -1.335 -5.324 9.798 1.00 92.38 75 ASP A C 1
ATOM 583 O O . ASP A 1 75 ? -0.428 -5.338 8.967 1.00 92.38 75 ASP A O 1
ATOM 587 N N . ILE A 1 76 ? -2.489 -4.687 9.562 1.00 94.06 76 ILE A N 1
ATOM 588 C CA . ILE A 1 76 ? -2.735 -3.930 8.319 1.00 94.06 76 ILE A CA 1
ATOM 589 C C . ILE A 1 76 ? -1.667 -2.845 8.117 1.00 94.06 76 ILE A C 1
ATOM 591 O O . ILE A 1 76 ? -1.110 -2.707 7.028 1.00 94.06 76 ILE A O 1
ATOM 595 N N . TYR A 1 77 ? -1.339 -2.083 9.165 1.00 91.81 77 TYR A N 1
ATOM 596 C CA . TYR A 1 77 ? -0.291 -1.060 9.092 1.00 91.81 77 TYR A CA 1
ATOM 597 C C . TYR A 1 77 ? 1.089 -1.647 8.754 1.00 91.81 77 TYR A C 1
ATOM 599 O O . TYR A 1 77 ? 1.839 -1.053 7.972 1.00 91.81 77 TYR A O 1
ATOM 607 N N . ARG A 1 78 ? 1.438 -2.792 9.352 1.00 91.19 78 ARG A N 1
ATOM 608 C CA . ARG A 1 78 ? 2.712 -3.484 9.115 1.00 91.19 78 ARG A CA 1
ATOM 609 C C . ARG A 1 78 ? 2.803 -3.999 7.683 1.00 91.19 78 ARG A C 1
ATOM 611 O O . ARG A 1 78 ? 3.800 -3.712 7.027 1.00 91.19 78 ARG A O 1
ATOM 618 N N . LEU A 1 79 ? 1.754 -4.654 7.189 1.00 93.75 79 LEU A N 1
ATOM 619 C CA . LEU A 1 79 ? 1.663 -5.124 5.805 1.00 93.75 79 LEU A CA 1
ATOM 620 C C . LEU A 1 79 ? 1.790 -3.964 4.809 1.00 93.75 79 LEU A C 1
ATOM 622 O O . LEU A 1 79 ? 2.527 -4.067 3.834 1.00 93.75 79 LEU A O 1
ATOM 626 N N . ASP A 1 80 ? 1.161 -2.821 5.096 1.00 91.62 80 ASP A N 1
ATOM 627 C CA . ASP A 1 80 ? 1.267 -1.612 4.268 1.00 91.62 80 ASP A CA 1
ATOM 628 C C . ASP A 1 80 ? 2.686 -1.020 4.264 1.00 91.62 80 ASP A C 1
ATOM 630 O O . ASP A 1 80 ? 3.145 -0.462 3.266 1.00 91.62 80 ASP A O 1
ATOM 634 N N . ALA A 1 81 ? 3.420 -1.141 5.374 1.00 89.94 81 ALA A N 1
ATOM 635 C CA . ALA A 1 81 ? 4.823 -0.742 5.446 1.00 89.94 81 ALA A CA 1
ATOM 636 C C . ALA A 1 81 ? 5.751 -1.700 4.700 1.00 89.94 81 ALA A C 1
ATOM 638 O O . ALA A 1 81 ? 6.630 -1.235 3.976 1.00 89.94 81 ALA A O 1
ATOM 639 N N . GLU A 1 82 ? 5.538 -3.003 4.846 1.00 93.00 82 GLU A N 1
ATOM 640 C CA . GLU A 1 82 ? 6.301 -4.022 4.133 1.00 93.00 82 GLU A CA 1
ATOM 641 C C . GLU A 1 82 ? 6.069 -3.923 2.621 1.00 93.00 82 GLU A C 1
ATOM 643 O O . GLU A 1 82 ? 7.034 -3.885 1.858 1.00 93.00 82 GLU A O 1
ATOM 648 N N . LEU A 1 83 ? 4.815 -3.732 2.192 1.00 91.00 83 LEU A N 1
ATOM 649 C CA . LEU A 1 83 ? 4.478 -3.545 0.785 1.00 91.00 83 LEU A CA 1
ATOM 650 C C . LEU A 1 83 ? 5.153 -2.294 0.225 1.00 91.00 83 LEU A C 1
ATOM 652 O O . LEU A 1 83 ? 5.768 -2.369 -0.831 1.00 91.00 83 LEU A O 1
ATOM 656 N N . ARG A 1 84 ? 5.105 -1.152 0.926 1.00 88.75 84 ARG A N 1
ATOM 657 C CA . ARG A 1 84 ? 5.814 0.063 0.484 1.00 88.75 84 ARG A CA 1
ATOM 658 C C . ARG A 1 84 ? 7.305 -0.174 0.266 1.00 88.75 84 ARG A C 1
ATOM 660 O O . ARG A 1 84 ? 7.843 0.307 -0.727 1.00 88.75 84 ARG A O 1
ATOM 667 N N . ASN A 1 85 ? 7.963 -0.880 1.183 1.00 89.00 85 ASN A N 1
ATOM 668 C CA . ASN A 1 85 ? 9.394 -1.160 1.072 1.00 89.00 85 ASN A CA 1
ATOM 669 C C . ASN A 1 85 ? 9.689 -2.066 -0.128 1.00 89.00 85 ASN A C 1
ATOM 671 O O . ASN A 1 85 ? 10.617 -1.789 -0.882 1.00 89.00 85 ASN A O 1
ATOM 675 N N . LEU A 1 86 ? 8.862 -3.090 -0.340 1.00 88.94 86 LEU A N 1
ATOM 676 C CA . LEU A 1 86 ? 8.992 -3.982 -1.485 1.00 88.94 86 LEU A CA 1
ATOM 677 C C . LEU A 1 86 ? 8.754 -3.228 -2.804 1.00 88.94 86 LEU A C 1
ATOM 679 O O . LEU A 1 86 ? 9.543 -3.327 -3.732 1.00 88.94 86 LEU A O 1
ATOM 683 N N . LEU A 1 87 ? 7.726 -2.381 -2.888 1.00 85.12 87 LEU A N 1
ATOM 684 C CA . LEU A 1 87 ? 7.483 -1.564 -4.083 1.00 85.12 87 LEU A CA 1
ATOM 685 C C . LEU A 1 87 ? 8.629 -0.576 -4.351 1.00 85.12 87 LEU A C 1
ATOM 687 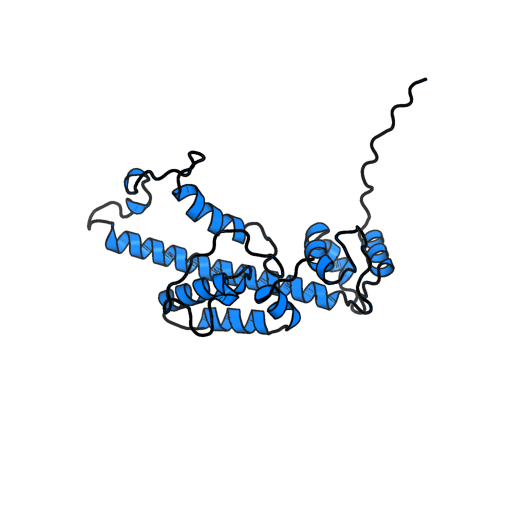O O . LEU A 1 87 ? 9.003 -0.390 -5.505 1.00 85.12 87 LEU A O 1
ATOM 691 N N . LEU A 1 88 ? 9.218 0.020 -3.309 1.00 83.75 88 LEU A N 1
ATOM 692 C CA . LEU A 1 88 ? 10.401 0.881 -3.428 1.00 83.75 88 LEU A CA 1
ATOM 693 C C . LEU A 1 88 ? 11.607 0.140 -4.019 1.00 83.75 88 LEU A C 1
ATOM 695 O O . LEU A 1 88 ? 12.315 0.706 -4.856 1.00 83.75 88 LEU A O 1
ATOM 699 N N . GLU A 1 89 ? 11.826 -1.112 -3.614 1.00 87.56 89 GLU A N 1
ATOM 700 C CA . GLU A 1 89 ? 12.853 -1.984 -4.194 1.00 87.56 89 GLU A CA 1
ATOM 701 C C . GLU A 1 89 ? 12.596 -2.191 -5.694 1.00 87.56 89 GLU A C 1
ATOM 703 O O . GLU A 1 89 ? 13.455 -1.875 -6.517 1.00 87.56 89 GLU A O 1
ATOM 708 N N . GLY A 1 90 ? 11.380 -2.610 -6.063 1.00 81.88 90 GLY A N 1
ATOM 709 C CA . GLY A 1 90 ? 11.014 -2.848 -7.462 1.00 81.88 90 GLY A CA 1
ATOM 710 C C . GLY A 1 90 ? 11.110 -1.598 -8.344 1.00 81.88 90 GLY A C 1
ATOM 711 O O . GLY A 1 90 ? 11.626 -1.653 -9.460 1.00 81.88 90 GLY A O 1
ATOM 712 N N . ILE A 1 91 ? 10.667 -0.443 -7.840 1.00 80.81 91 ILE A N 1
ATOM 713 C CA . ILE A 1 91 ? 10.773 0.842 -8.550 1.00 80.81 91 ILE A CA 1
ATOM 714 C C . ILE A 1 91 ? 12.234 1.203 -8.800 1.00 80.81 91 ILE A C 1
ATOM 716 O O . ILE A 1 91 ? 12.574 1.632 -9.903 1.00 80.81 91 ILE A O 1
ATOM 720 N N . SER A 1 92 ? 13.099 1.007 -7.803 1.00 76.81 92 SER A N 1
ATOM 721 C CA . SER A 1 92 ? 14.523 1.328 -7.918 1.00 76.81 92 SER A CA 1
ATOM 722 C C . SER A 1 92 ? 15.191 0.522 -9.035 1.00 76.81 92 SER A C 1
ATOM 724 O O . SER A 1 92 ? 15.995 1.059 -9.795 1.00 76.81 92 SER A O 1
ATOM 726 N N . GLU A 1 93 ? 14.825 -0.748 -9.192 1.00 79.44 93 GLU A N 1
ATOM 727 C CA . GLU A 1 93 ? 15.364 -1.595 -10.259 1.00 79.44 93 GLU A CA 1
ATOM 728 C C . GLU A 1 93 ? 14.857 -1.217 -11.641 1.00 79.44 93 GLU A C 1
ATOM 730 O O . GLU A 1 93 ? 15.647 -1.111 -12.581 1.00 79.44 93 GLU A O 1
ATOM 735 N N . VAL A 1 94 ? 13.552 -0.972 -11.763 1.00 74.81 94 VAL A N 1
ATOM 736 C CA . VAL A 1 94 ? 12.952 -0.508 -13.016 1.00 74.81 94 VAL A CA 1
ATOM 737 C C . VAL A 1 94 ? 13.576 0.819 -13.449 1.00 74.81 94 VAL A C 1
ATOM 739 O O . VAL A 1 94 ? 13.881 0.992 -14.629 1.00 74.81 94 VAL A O 1
ATOM 742 N N . GLU A 1 95 ? 13.833 1.735 -12.513 1.00 75.69 95 GLU A N 1
ATOM 743 C CA . GLU A 1 95 ? 14.513 3.001 -12.796 1.00 75.69 95 GLU A CA 1
ATOM 744 C C . GLU A 1 95 ? 15.932 2.776 -13.340 1.00 75.69 95 GLU A C 1
ATOM 746 O O . GLU A 1 95 ? 16.317 3.374 -14.350 1.00 75.69 95 GLU A O 1
ATOM 751 N N . VAL A 1 96 ? 16.715 1.904 -12.697 1.00 70.06 96 VAL A N 1
ATOM 752 C CA . VAL A 1 96 ? 18.085 1.587 -13.129 1.00 70.06 96 VAL A CA 1
ATOM 753 C C . VAL A 1 96 ? 18.088 0.925 -14.508 1.00 70.06 96 VAL A C 1
ATOM 755 O O . VAL A 1 96 ? 18.884 1.314 -15.365 1.00 70.06 96 VAL A O 1
ATOM 758 N N . ALA A 1 97 ? 17.184 -0.022 -14.754 1.00 70.81 97 ALA A N 1
ATOM 759 C CA . ALA A 1 97 ? 17.075 -0.701 -16.040 1.00 70.81 97 ALA A CA 1
ATOM 760 C C . ALA A 1 97 ? 16.640 0.249 -17.162 1.00 70.81 97 ALA A C 1
ATOM 762 O O . ALA A 1 97 ? 17.231 0.240 -18.244 1.00 70.81 97 ALA A O 1
ATOM 763 N N . LEU A 1 98 ? 15.665 1.125 -16.900 1.00 67.50 98 LEU A N 1
ATOM 764 C CA . LEU A 1 98 ? 15.245 2.154 -17.848 1.00 67.50 98 LEU A CA 1
ATOM 765 C C . LEU A 1 98 ? 16.413 3.079 -18.194 1.00 67.50 98 LEU A C 1
ATOM 767 O O . LEU A 1 98 ? 16.678 3.329 -19.369 1.00 67.50 98 LEU A O 1
ATOM 771 N N . ARG A 1 99 ? 17.151 3.543 -17.179 1.00 63.31 99 ARG A N 1
ATOM 772 C CA . ARG A 1 99 ? 18.348 4.370 -17.357 1.00 63.31 99 ARG A CA 1
ATOM 773 C C . ARG A 1 99 ? 19.390 3.669 -18.230 1.00 63.31 99 ARG A C 1
ATOM 775 O O . ARG A 1 99 ? 19.887 4.273 -19.177 1.00 63.31 99 ARG A O 1
ATOM 782 N N . ALA A 1 100 ? 19.693 2.404 -17.947 1.00 66.81 100 ALA A N 1
ATOM 783 C CA . ALA A 1 100 ? 20.638 1.617 -18.735 1.00 66.81 100 ALA A CA 1
ATOM 784 C C . ALA A 1 100 ? 20.171 1.443 -20.190 1.00 66.81 100 ALA A C 1
ATOM 786 O O . ALA A 1 100 ? 20.962 1.616 -21.116 1.00 66.81 100 ALA A O 1
ATOM 787 N N . SER A 1 101 ? 18.879 1.178 -20.404 1.00 66.75 101 SER A N 1
ATOM 788 C CA . SER A 1 101 ? 18.290 1.061 -21.740 1.00 66.75 101 SER A CA 1
ATOM 789 C C . SER A 1 101 ? 18.364 2.376 -22.520 1.00 66.75 101 SER A C 1
ATOM 791 O O . SER A 1 101 ? 18.684 2.363 -23.708 1.00 66.75 101 SER A O 1
ATOM 793 N N . LEU A 1 102 ? 18.104 3.518 -21.874 1.00 64.75 102 LEU A N 1
ATOM 794 C CA . LEU A 1 102 ? 18.257 4.833 -22.502 1.00 64.75 102 LEU A CA 1
ATOM 795 C C . LEU A 1 102 ? 19.711 5.073 -22.915 1.00 64.75 102 LEU A C 1
ATOM 797 O O . LEU A 1 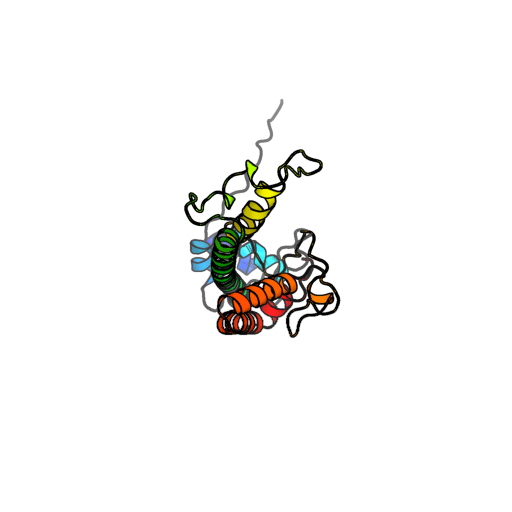102 ? 19.948 5.465 -24.051 1.00 64.75 102 LEU A O 1
ATOM 801 N N . ILE A 1 103 ? 20.680 4.773 -22.045 1.00 64.12 103 ILE A N 1
ATOM 802 C CA . ILE A 1 103 ? 22.109 4.898 -22.375 1.00 64.12 103 ILE A CA 1
ATOM 803 C C . ILE A 1 103 ? 22.461 4.022 -23.582 1.00 64.12 103 ILE A C 1
ATOM 805 O O . ILE A 1 103 ? 23.061 4.507 -24.535 1.00 64.12 103 ILE A O 1
ATOM 809 N N . ALA A 1 104 ? 22.052 2.752 -23.575 1.00 68.44 104 ALA A N 1
ATOM 810 C CA . ALA A 1 104 ? 22.385 1.810 -24.641 1.00 68.44 104 ALA A CA 1
ATOM 811 C C . ALA A 1 104 ? 21.817 2.208 -26.016 1.00 68.44 104 ALA A C 1
ATOM 813 O O . ALA A 1 104 ? 22.422 1.886 -27.035 1.00 68.44 104 ALA A O 1
ATOM 814 N N . ASN A 1 105 ? 20.666 2.888 -26.054 1.00 66.88 105 ASN A N 1
ATOM 815 C CA . ASN A 1 105 ? 19.966 3.208 -27.302 1.00 66.88 105 ASN A CA 1
ATOM 816 C C . ASN A 1 105 ? 20.121 4.669 -27.752 1.00 66.88 105 ASN A C 1
ATOM 818 O O . ASN A 1 105 ? 19.970 4.949 -28.938 1.00 66.88 105 ASN A O 1
ATOM 822 N N . LEU A 1 106 ? 20.377 5.603 -26.831 1.00 63.56 106 LEU A N 1
ATOM 823 C CA . LEU A 1 106 ? 20.403 7.042 -27.118 1.00 63.56 106 LEU A CA 1
ATOM 824 C C . LEU A 1 106 ? 21.807 7.652 -27.049 1.00 63.56 106 LEU A C 1
ATOM 826 O O . LEU A 1 106 ? 22.018 8.730 -27.602 1.00 63.56 106 LEU A O 1
ATOM 830 N N . CYS A 1 107 ? 22.770 7.001 -26.391 1.00 66.12 107 CYS A N 1
ATOM 831 C CA . CYS A 1 107 ? 24.134 7.519 -26.297 1.00 66.12 107 CYS A CA 1
ATOM 832 C C . CYS A 1 107 ? 25.025 6.935 -27.402 1.00 66.12 107 CYS A C 1
ATOM 834 O O . CYS A 1 107 ? 24.979 5.749 -27.721 1.00 66.12 107 CYS A O 1
ATOM 836 N N . THR A 1 108 ? 25.873 7.783 -27.989 1.00 64.19 108 THR A N 1
ATOM 837 C CA . THR A 1 108 ? 26.822 7.377 -29.037 1.00 64.19 108 THR A CA 1
ATOM 838 C C . THR A 1 108 ? 28.112 6.836 -28.406 1.00 64.19 108 THR A C 1
ATOM 840 O O . THR A 1 108 ? 28.587 7.426 -27.430 1.00 64.19 108 THR A O 1
ATOM 843 N N . PRO A 1 109 ? 28.731 5.766 -28.947 1.00 60.44 109 PRO A N 1
ATOM 844 C CA . PRO A 1 109 ? 30.043 5.307 -28.494 1.00 60.44 109 PRO A CA 1
ATOM 845 C C . PRO A 1 109 ? 31.078 6.446 -28.514 1.00 60.44 109 PRO A C 1
ATOM 847 O O . PRO A 1 109 ? 31.315 7.052 -29.556 1.00 60.44 109 PRO A O 1
ATOM 850 N N . GLY A 1 110 ? 31.678 6.746 -27.356 1.00 62.53 110 GLY A N 1
ATOM 851 C CA . GLY A 1 110 ? 32.629 7.855 -27.176 1.00 62.53 110 GLY A CA 1
ATOM 852 C C . GLY A 1 110 ? 32.023 9.181 -26.686 1.00 62.53 110 GLY A C 1
ATOM 853 O O . GLY A 1 110 ? 32.776 10.120 -26.436 1.00 62.53 110 GLY A O 1
ATOM 854 N N . GLY A 1 111 ? 30.696 9.263 -26.527 1.00 64.94 111 GLY A N 1
ATOM 855 C CA . GLY A 1 111 ? 30.010 10.369 -25.845 1.00 64.94 111 GLY A CA 1
ATOM 856 C C . GLY A 1 111 ? 30.122 10.305 -24.315 1.00 64.94 111 GLY A C 1
ATOM 857 O O . GLY A 1 111 ? 30.737 9.396 -23.757 1.00 64.94 111 GLY A O 1
ATOM 858 N N . LEU A 1 112 ? 29.507 11.263 -23.618 1.00 63.53 112 LEU A N 1
ATOM 859 C CA . LEU A 1 112 ? 29.529 11.354 -22.152 1.00 63.53 112 LEU A CA 1
ATOM 860 C C . LEU A 1 112 ? 28.628 10.309 -21.470 1.00 63.53 112 LEU A C 1
ATOM 862 O O . LEU A 1 112 ? 28.718 10.145 -20.253 1.00 63.53 112 LEU A O 1
ATOM 866 N N . GLY A 1 113 ? 27.732 9.638 -22.203 1.00 62.78 113 GLY A N 1
ATOM 867 C CA . GLY A 1 113 ? 26.818 8.626 -21.652 1.00 62.78 113 GLY A CA 1
ATOM 868 C C . GLY A 1 113 ? 25.769 9.202 -20.693 1.00 62.78 113 GLY A C 1
ATOM 869 O O . GLY A 1 113 ? 25.120 8.469 -19.953 1.00 62.78 113 GLY A O 1
ATOM 870 N N . THR A 1 114 ? 25.630 10.527 -20.66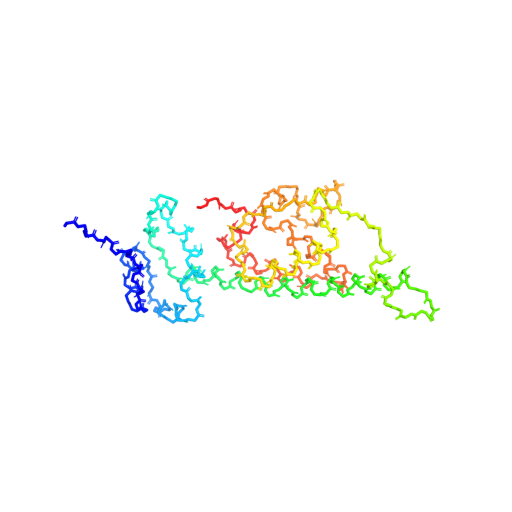9 1.00 61.31 114 THR A N 1
ATOM 871 C CA . THR A 1 114 ? 24.759 11.308 -19.775 1.00 61.31 114 THR A CA 1
ATOM 872 C C . THR A 1 114 ? 23.869 12.266 -20.559 1.00 61.31 114 THR A C 1
ATOM 874 O O . THR A 1 114 ? 23.149 13.072 -19.977 1.00 61.31 114 THR A O 1
ATOM 877 N N . GLU A 1 115 ? 23.871 12.170 -21.887 1.00 64.19 115 GLU A N 1
ATOM 878 C CA . GLU A 1 115 ? 23.068 12.998 -22.780 1.00 64.19 115 GLU A CA 1
ATOM 879 C C . GLU A 1 115 ? 21.570 12.825 -22.491 1.00 64.19 115 GLU A C 1
ATOM 881 O O . GLU A 1 115 ? 20.819 13.793 -22.538 1.00 64.19 115 GLU A O 1
ATOM 886 N N . TYR A 1 116 ? 21.138 11.637 -22.054 1.00 55.94 116 TYR A N 1
ATOM 887 C CA . TYR A 1 116 ? 19.767 11.373 -21.601 1.00 55.94 116 TYR A CA 1
ATOM 888 C C . TYR A 1 116 ? 19.388 12.095 -20.284 1.00 55.94 116 TYR A C 1
ATOM 890 O O . TYR A 1 116 ? 18.225 12.049 -19.885 1.00 55.94 116 TYR A O 1
ATOM 898 N N . LEU A 1 117 ? 20.333 12.731 -19.579 1.00 55.84 117 LEU A N 1
ATOM 899 C CA . LEU A 1 117 ? 20.066 13.594 -18.416 1.00 55.84 117 LEU A CA 1
ATOM 900 C C . LEU A 1 117 ? 19.907 15.068 -18.809 1.00 55.84 117 LEU A C 1
ATOM 902 O O . LEU A 1 117 ? 19.398 15.858 -18.008 1.00 55.84 117 LEU A O 1
ATOM 906 N N . GLN A 1 118 ? 20.341 15.437 -20.017 1.00 57.28 118 GLN A N 1
ATOM 907 C CA . GLN A 1 118 ? 20.229 16.792 -20.540 1.00 57.28 118 GLN A CA 1
ATOM 908 C C . GLN A 1 118 ? 18.793 17.046 -20.996 1.00 57.28 118 GLN A C 1
ATOM 910 O O . GLN A 1 118 ? 18.191 16.246 -21.709 1.00 57.28 118 GLN A O 1
ATOM 915 N N . GLU A 1 119 ? 18.239 18.180 -20.578 1.00 53.12 119 GLU A N 1
ATOM 916 C CA . GLU A 1 119 ? 16.868 18.576 -20.913 1.00 53.12 119 GLU A CA 1
ATOM 917 C C . GLU A 1 119 ? 16.681 18.770 -22.422 1.00 53.12 119 GLU A C 1
ATOM 919 O O . GLU A 1 119 ? 15.663 18.367 -22.974 1.00 53.12 119 GLU A O 1
ATOM 924 N N . THR A 1 120 ? 17.724 19.255 -23.101 1.00 57.28 120 THR A N 1
ATOM 925 C CA . THR A 1 120 ? 17.769 19.500 -24.550 1.00 57.28 120 THR A CA 1
ATOM 926 C C . THR A 1 120 ? 17.661 18.237 -25.410 1.00 57.28 120 THR A C 1
ATOM 928 O O . THR A 1 120 ? 17.467 18.343 -26.619 1.00 57.28 120 THR A O 1
ATOM 931 N N . THR A 1 121 ? 17.790 17.048 -24.815 1.00 55.34 121 THR A N 1
ATOM 932 C CA . THR A 1 121 ? 17.681 15.751 -25.505 1.00 55.34 121 THR A CA 1
ATOM 933 C C . THR A 1 121 ? 16.224 15.306 -25.690 1.00 55.34 121 THR A C 1
ATOM 935 O O . THR A 1 121 ? 15.949 14.407 -26.486 1.00 55.34 121 THR A O 1
ATOM 938 N N . TYR A 1 122 ? 15.269 15.929 -24.990 1.00 53.41 122 TYR A N 1
ATOM 939 C CA . TYR A 1 122 ? 13.847 15.576 -25.039 1.00 53.41 122 TYR A CA 1
ATOM 940 C C . TYR A 1 122 ? 13.000 16.728 -25.593 1.00 53.41 122 TYR A C 1
ATOM 942 O O . TYR A 1 122 ? 13.403 17.884 -25.579 1.00 53.41 122 TYR A O 1
ATOM 950 N N . SER A 1 123 ? 11.800 16.419 -26.090 1.00 54.62 123 SER A N 1
ATOM 951 C CA . SER A 1 123 ? 10.875 17.440 -26.596 1.00 54.62 123 SER A CA 1
ATOM 952 C C . SER A 1 123 ? 10.243 18.255 -25.458 1.00 54.62 123 SER A C 1
ATOM 954 O O . SER A 1 123 ? 9.677 17.654 -24.540 1.00 54.62 123 SER A O 1
ATOM 956 N N . ASP A 1 124 ? 10.216 19.586 -25.585 1.00 57.16 124 ASP A N 1
ATOM 957 C CA . ASP A 1 124 ? 9.600 20.538 -24.642 1.00 57.16 124 ASP A CA 1
ATOM 958 C C . ASP A 1 124 ? 8.062 20.485 -24.644 1.00 57.16 124 ASP A C 1
ATOM 960 O O . ASP A 1 124 ? 7.364 21.404 -25.080 1.00 57.16 124 ASP A O 1
ATOM 964 N N . ARG A 1 125 ? 7.490 19.380 -24.165 1.00 58.03 125 ARG A N 1
ATOM 965 C CA . ARG A 1 125 ? 6.048 19.284 -23.922 1.00 58.03 125 ARG A CA 1
ATOM 966 C C . ARG A 1 125 ? 5.736 19.719 -22.492 1.00 58.03 125 ARG A C 1
ATOM 968 O O . ARG A 1 125 ? 6.121 19.063 -21.523 1.00 58.03 125 ARG A O 1
ATOM 975 N N . VAL A 1 126 ? 5.037 20.843 -22.389 1.00 60.69 126 VAL A N 1
ATOM 976 C CA . VAL A 1 126 ? 4.510 21.408 -21.143 1.00 60.69 126 VAL A CA 1
ATOM 977 C C . VAL A 1 126 ? 3.015 21.133 -21.028 1.00 60.69 126 VAL A C 1
ATOM 979 O O . VAL A 1 126 ? 2.302 21.113 -22.035 1.00 60.69 126 VAL A O 1
ATOM 982 N N . ASP A 1 127 ? 2.540 20.922 -19.802 1.00 59.56 127 ASP A N 1
ATOM 983 C CA . ASP A 1 127 ? 1.111 20.781 -19.538 1.00 59.56 127 ASP A CA 1
ATOM 984 C C . ASP A 1 127 ? 0.395 22.143 -19.605 1.00 59.56 127 ASP A C 1
ATOM 986 O O . ASP A 1 127 ? 1.018 23.200 -19.726 1.00 59.56 127 ASP A O 1
ATOM 990 N N . ALA A 1 128 ? -0.937 22.137 -19.494 1.00 62.84 128 ALA A N 1
ATOM 991 C CA . ALA A 1 128 ? -1.749 23.359 -19.508 1.00 62.84 128 ALA A CA 1
ATOM 992 C C . ALA A 1 128 ? -1.391 24.363 -18.386 1.00 62.84 128 ALA A C 1
ATOM 994 O O . ALA A 1 128 ? -1.812 25.516 -18.444 1.00 62.84 128 ALA A O 1
ATOM 995 N N . SER A 1 129 ? -0.621 23.943 -17.374 1.00 60.12 129 SER A N 1
ATOM 996 C CA . SER A 1 129 ? -0.122 24.782 -16.280 1.00 60.12 129 SER A CA 1
ATOM 997 C C . SER A 1 129 ? 1.328 25.250 -16.473 1.00 60.12 129 SER A C 1
ATOM 999 O O . SER A 1 129 ? 1.905 25.833 -15.557 1.00 60.12 129 SER A O 1
ATOM 1001 N N . GLY A 1 130 ? 1.922 25.007 -17.646 1.00 61.41 130 GLY A N 1
ATOM 1002 C CA . GLY A 1 130 ? 3.288 25.413 -17.981 1.00 61.41 130 GLY A CA 1
ATOM 1003 C C . GLY A 1 130 ? 4.371 24.559 -17.321 1.00 61.41 130 GLY A C 1
ATOM 1004 O O . GLY A 1 130 ? 5.546 24.919 -17.368 1.00 61.41 130 GLY A O 1
ATOM 1005 N N . ARG A 1 131 ? 4.008 23.429 -16.698 1.00 55.38 131 ARG A N 1
ATOM 1006 C CA . ARG A 1 131 ? 4.976 22.518 -16.083 1.00 55.38 131 ARG A CA 1
ATOM 1007 C C . ARG A 1 131 ? 5.480 21.514 -17.110 1.00 55.38 131 ARG A C 1
ATOM 1009 O O . ARG A 1 131 ? 4.695 20.878 -17.812 1.00 55.38 131 ARG A O 1
ATOM 1016 N N . SER A 1 132 ? 6.801 21.359 -17.174 1.00 57.69 132 SER A N 1
ATOM 1017 C CA . SER A 1 132 ? 7.448 20.330 -17.992 1.00 57.69 132 SER A CA 1
ATOM 1018 C C . SER A 1 132 ? 6.964 18.944 -17.565 1.00 57.69 132 SER A C 1
ATOM 1020 O O . SER A 1 132 ? 7.013 18.598 -16.380 1.00 57.69 132 SER A O 1
ATOM 1022 N N . HIS A 1 133 ? 6.527 18.127 -18.529 1.00 52.94 133 HIS A N 1
ATOM 1023 C CA . HIS A 1 133 ? 6.077 16.754 -18.275 1.00 52.94 133 HIS A CA 1
ATOM 1024 C C . HIS A 1 133 ? 7.162 15.893 -17.586 1.00 52.94 133 HIS A C 1
ATOM 1026 O O . HIS A 1 133 ? 6.837 14.943 -16.873 1.00 52.94 133 HIS A O 1
ATOM 1032 N N . ARG A 1 134 ? 8.447 16.262 -17.724 1.00 48.28 134 ARG A N 1
ATOM 1033 C CA . ARG A 1 134 ? 9.605 15.617 -17.077 1.00 48.28 134 ARG A CA 1
ATOM 1034 C C . ARG A 1 134 ? 9.561 15.695 -15.552 1.00 48.28 134 ARG A C 1
ATOM 1036 O O . ARG A 1 134 ? 9.806 14.693 -14.884 1.00 48.28 134 ARG A O 1
ATOM 1043 N N . ALA A 1 135 ? 9.268 16.877 -15.006 1.00 48.69 135 ALA A N 1
ATOM 1044 C CA . ALA A 1 135 ? 9.231 17.083 -13.558 1.00 48.69 135 ALA A CA 1
ATOM 1045 C C . ALA A 1 135 ? 8.134 16.227 -12.914 1.00 48.69 135 ALA A C 1
ATOM 1047 O O . ALA A 1 135 ? 8.296 15.757 -11.797 1.00 48.69 135 ALA A O 1
ATOM 1048 N N . LYS A 1 136 ? 7.055 15.963 -13.654 1.00 55.31 136 LYS A N 1
ATOM 1049 C CA . LYS A 1 136 ? 5.921 15.163 -13.202 1.00 55.31 136 LYS A CA 1
ATOM 1050 C C . LYS A 1 136 ? 6.238 13.665 -13.167 1.00 55.31 136 LYS A C 1
ATOM 1052 O O . LYS A 1 136 ? 5.998 13.025 -12.156 1.00 55.31 136 LYS A O 1
ATOM 1057 N N . LEU A 1 137 ? 6.875 13.120 -14.208 1.00 48.59 137 LEU A N 1
ATOM 1058 C CA . LEU A 1 137 ? 7.134 11.675 -14.299 1.00 48.59 137 LEU A CA 1
ATOM 1059 C C . LEU A 1 137 ? 8.066 11.147 -13.191 1.00 48.59 137 LEU A C 1
ATOM 1061 O O . LEU A 1 137 ? 7.784 10.114 -12.592 1.00 48.59 137 LEU A O 1
ATOM 1065 N N . LEU A 1 138 ? 9.168 11.851 -12.907 1.00 46.78 138 LEU A N 1
ATOM 1066 C CA . LEU A 1 138 ? 10.136 11.425 -11.886 1.00 46.78 138 LEU A CA 1
ATOM 1067 C C . LEU A 1 138 ? 9.731 11.847 -10.465 1.00 46.78 138 LEU A C 1
ATOM 1069 O O . LEU A 1 138 ? 10.036 11.127 -9.515 1.00 46.78 138 LEU A O 1
ATOM 1073 N N . SER A 1 139 ? 9.045 12.988 -10.304 1.00 51.97 139 SER A N 1
ATOM 1074 C CA . SER A 1 139 ? 8.563 13.430 -8.987 1.00 51.97 139 SER A CA 1
ATOM 1075 C C . SER A 1 139 ? 7.371 12.600 -8.529 1.00 51.97 139 SER A C 1
ATOM 1077 O O . SER A 1 139 ? 7.367 12.184 -7.383 1.00 51.97 139 SER A O 1
ATOM 1079 N N . ASP A 1 140 ? 6.417 12.250 -9.399 1.00 53.53 140 ASP A N 1
ATOM 1080 C CA . ASP A 1 140 ? 5.213 11.516 -8.980 1.00 53.53 140 ASP A CA 1
ATOM 1081 C C . ASP A 1 140 ? 5.546 10.097 -8.483 1.00 53.53 140 ASP A C 1
ATOM 1083 O O . ASP A 1 140 ? 5.032 9.660 -7.452 1.00 53.53 140 ASP A O 1
ATOM 1087 N N . ILE A 1 141 ? 6.465 9.395 -9.157 1.00 45.81 141 ILE A N 1
ATOM 1088 C CA . ILE A 1 141 ? 6.911 8.050 -8.749 1.00 45.81 141 ILE A CA 1
ATOM 1089 C C . ILE A 1 141 ? 7.670 8.109 -7.414 1.00 45.81 141 ILE A C 1
ATOM 1091 O O . ILE A 1 141 ? 7.479 7.262 -6.536 1.00 45.81 141 ILE A O 1
ATOM 1095 N N . ARG A 1 142 ? 8.505 9.136 -7.230 1.00 51.31 142 ARG A N 1
ATOM 1096 C CA . ARG A 1 142 ? 9.317 9.314 -6.023 1.00 51.31 142 ARG A CA 1
ATOM 1097 C C . ARG A 1 142 ? 8.502 9.830 -4.833 1.00 51.31 142 ARG A C 1
ATOM 1099 O O . ARG A 1 142 ? 8.683 9.329 -3.725 1.00 51.31 142 ARG A O 1
ATOM 1106 N N . ASP A 1 143 ? 7.596 10.777 -5.045 1.00 55.22 143 ASP A N 1
ATOM 1107 C CA . ASP A 1 143 ? 6.792 11.421 -4.001 1.00 55.22 143 ASP A CA 1
ATOM 1108 C C . ASP A 1 143 ? 5.770 10.449 -3.400 1.00 55.22 143 ASP A C 1
ATOM 1110 O O . ASP A 1 143 ? 5.582 10.421 -2.182 1.00 55.22 143 ASP A O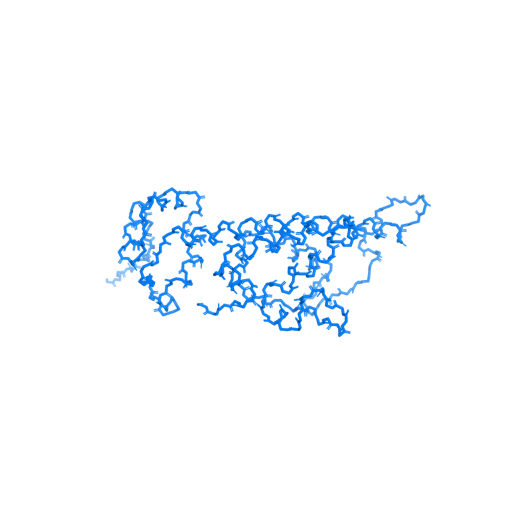 1
ATOM 1114 N N . VAL A 1 144 ? 5.155 9.581 -4.212 1.00 50.69 144 VAL A N 1
ATOM 1115 C CA . VAL A 1 144 ? 4.214 8.559 -3.715 1.00 50.69 144 VAL A CA 1
ATOM 1116 C C . VAL A 1 144 ? 4.909 7.569 -2.776 1.00 50.69 144 VAL A C 1
ATOM 1118 O O . VAL A 1 144 ? 4.348 7.203 -1.739 1.00 50.69 144 VAL A O 1
ATOM 1121 N N . CYS A 1 145 ? 6.149 7.188 -3.085 1.00 46.88 145 CYS A N 1
ATOM 1122 C CA . CYS A 1 145 ? 6.880 6.200 -2.300 1.00 46.88 145 CYS A CA 1
ATOM 1123 C C . CYS A 1 145 ? 7.609 6.807 -1.089 1.00 46.88 145 CYS A C 1
ATOM 1125 O O . CYS A 1 145 ? 7.620 6.209 -0.012 1.00 46.88 145 CYS A O 1
ATOM 1127 N N . ALA A 1 146 ? 8.166 8.015 -1.220 1.00 49.62 146 ALA A N 1
ATOM 1128 C CA . ALA A 1 146 ? 8.897 8.688 -0.146 1.00 49.62 146 ALA A CA 1
ATOM 1129 C C . ALA A 1 146 ? 7.980 9.253 0.953 1.00 49.62 146 ALA A C 1
ATOM 1131 O O . ALA A 1 146 ? 8.406 9.414 2.096 1.00 49.62 146 ALA A O 1
ATOM 1132 N N . HIS A 1 147 ? 6.711 9.552 0.654 1.00 52.56 147 HIS A N 1
ATOM 1133 C CA . HIS A 1 147 ? 5.846 10.279 1.592 1.00 52.56 147 HIS A CA 1
ATOM 1134 C C . HIS A 1 147 ? 5.138 9.386 2.630 1.00 52.56 147 HIS A C 1
ATOM 1136 O O . HIS A 1 147 ? 4.215 9.846 3.305 1.00 52.56 147 HIS A O 1
ATOM 1142 N N . HIS A 1 148 ? 5.549 8.116 2.791 1.00 56.19 148 HIS A N 1
ATOM 1143 C CA . HIS A 1 148 ? 4.986 7.143 3.749 1.00 56.19 148 HIS A CA 1
ATOM 1144 C C . HIS A 1 148 ? 3.448 7.125 3.793 1.00 56.19 148 HIS A C 1
ATOM 1146 O O . HIS A 1 148 ? 2.837 6.947 4.857 1.00 56.19 148 HIS A O 1
ATOM 1152 N N . SER A 1 149 ? 2.839 7.373 2.639 1.00 63.84 149 SER A N 1
ATOM 1153 C CA . SER A 1 149 ? 1.399 7.411 2.462 1.00 63.84 149 SER A CA 1
ATOM 1154 C C . SER A 1 149 ? 0.832 5.998 2.499 1.00 63.84 149 SER A C 1
ATOM 1156 O O . SER A 1 149 ? 1.506 5.036 2.134 1.00 63.84 149 SER A O 1
ATOM 1158 N N . ARG A 1 150 ? -0.412 5.868 2.956 1.00 73.75 150 ARG A N 1
ATOM 1159 C CA . ARG A 1 150 ? -1.101 4.579 2.979 1.00 73.75 150 ARG A CA 1
ATOM 1160 C C . ARG A 1 150 ? -1.425 4.107 1.560 1.00 73.75 150 ARG A C 1
ATOM 1162 O O . ARG A 1 150 ? -1.920 4.925 0.779 1.00 73.75 150 ARG A O 1
ATOM 1169 N N . ILE A 1 151 ? -1.182 2.829 1.266 1.00 75.25 151 ILE A N 1
ATOM 1170 C CA . ILE A 1 151 ? -1.603 2.179 0.013 1.00 75.25 151 ILE A CA 1
ATOM 1171 C C . ILE A 1 151 ? -2.962 1.502 0.221 1.00 75.25 151 ILE A C 1
ATOM 1173 O O . ILE A 1 151 ? -3.886 1.719 -0.558 1.00 75.25 151 ILE A O 1
ATOM 1177 N N . TRP A 1 152 ? -3.108 0.750 1.313 1.00 84.88 152 TRP A N 1
ATOM 1178 C CA . TRP A 1 152 ? -4.343 0.067 1.696 1.00 84.88 152 TRP A CA 1
ATOM 1179 C C . TRP A 1 152 ? -5.554 1.010 1.744 1.00 84.88 152 TRP A C 1
ATOM 1181 O O . TRP A 1 152 ? -5.497 2.069 2.372 1.00 84.88 152 TRP A O 1
ATOM 1191 N N . ASN A 1 153 ? -6.659 0.643 1.090 1.00 80.31 153 ASN A N 1
ATOM 1192 C CA . ASN A 1 153 ? -7.884 1.441 1.008 1.00 80.31 153 ASN A CA 1
ATOM 1193 C C . ASN A 1 153 ? -7.646 2.915 0.620 1.00 80.31 153 ASN A C 1
ATOM 1195 O O . ASN A 1 153 ? -8.256 3.844 1.157 1.00 80.31 153 ASN A O 1
ATOM 1199 N N . ARG A 1 154 ? -6.685 3.175 -0.268 1.00 77.44 154 ARG A N 1
ATOM 1200 C CA . ARG A 1 154 ? -6.521 4.489 -0.884 1.00 77.44 154 ARG A CA 1
ATOM 1201 C C . ARG A 1 154 ? -6.824 4.359 -2.372 1.00 77.44 154 ARG A C 1
ATOM 1203 O O . ARG A 1 154 ? -5.983 3.824 -3.093 1.00 77.44 154 ARG A O 1
ATOM 1210 N N . PRO A 1 155 ? -7.973 4.873 -2.842 1.00 65.31 155 PRO A N 1
ATOM 1211 C CA . PRO A 1 155 ? -8.254 4.909 -4.264 1.00 65.31 155 PRO A CA 1
ATOM 1212 C C . PRO A 1 155 ? -7.148 5.658 -5.009 1.00 65.31 155 PRO A C 1
ATOM 1214 O O . PRO A 1 155 ? -6.698 6.728 -4.575 1.00 65.31 155 PRO A O 1
ATOM 1217 N N . VAL A 1 156 ? -6.696 5.098 -6.127 1.00 62.31 156 VAL A N 1
ATOM 1218 C CA . VAL A 1 156 ? -5.703 5.755 -6.984 1.00 62.31 156 VAL A CA 1
ATOM 1219 C C . VAL A 1 156 ? -6.403 6.897 -7.724 1.00 62.31 156 VAL A C 1
ATO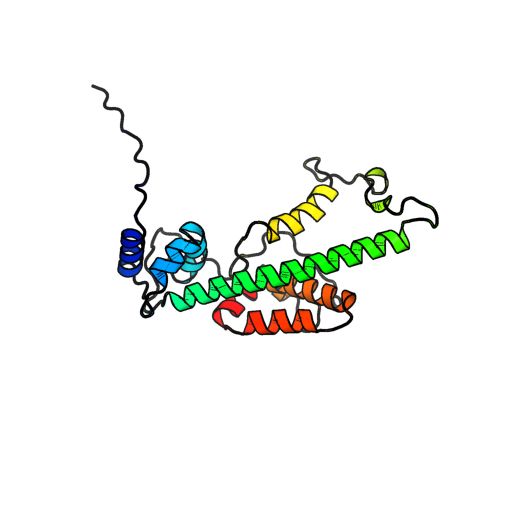M 1221 O O . VAL A 1 156 ? -7.210 6.659 -8.614 1.00 62.31 156 VAL A O 1
ATOM 1224 N N . GLN A 1 157 ? -6.110 8.141 -7.333 1.00 52.22 157 GLN A N 1
ATOM 1225 C CA . GLN A 1 157 ? -6.733 9.349 -7.902 1.00 52.22 157 GLN A CA 1
ATOM 1226 C C . GLN A 1 157 ? -6.060 9.856 -9.191 1.00 52.22 157 GLN A C 1
ATOM 1228 O O . GLN A 1 157 ? -6.542 10.814 -9.790 1.00 52.22 157 GLN A O 1
ATOM 1233 N N . GLN A 1 158 ? -4.934 9.264 -9.597 1.00 55.19 158 GLN A N 1
ATOM 1234 C CA . GLN A 1 158 ? -4.222 9.623 -10.828 1.00 55.19 158 GLN A CA 1
ATOM 1235 C C . GLN A 1 158 ? -4.744 8.813 -12.023 1.00 55.19 158 GLN A C 1
ATOM 1237 O O . GLN A 1 158 ? -5.171 7.670 -11.854 1.00 55.19 158 GLN A O 1
ATOM 1242 N N . ASP A 1 159 ? -4.673 9.397 -13.225 1.00 46.03 159 ASP A N 1
ATOM 1243 C CA . ASP A 1 159 ? -5.047 8.727 -14.474 1.00 46.03 159 ASP A CA 1
ATOM 1244 C C . ASP A 1 159 ? -4.237 7.438 -14.651 1.00 46.03 159 ASP A C 1
ATOM 1246 O O . ASP A 1 159 ? -3.016 7.464 -14.826 1.00 46.03 159 ASP A O 1
ATOM 1250 N N . GLN A 1 160 ? -4.923 6.296 -14.609 1.00 53.78 160 GLN A N 1
ATOM 1251 C CA . GLN A 1 160 ? -4.294 5.006 -14.852 1.00 53.78 160 GLN A CA 1
ATOM 1252 C C . GLN A 1 160 ? -4.145 4.760 -16.360 1.00 53.78 160 GLN A C 1
ATOM 1254 O O . GLN A 1 160 ? -5.053 5.089 -17.136 1.00 53.78 160 GLN A O 1
ATOM 1259 N N . PRO A 1 161 ? -3.027 4.163 -16.812 1.00 52.50 161 PRO A N 1
ATOM 1260 C CA . PRO A 1 161 ? -2.851 3.837 -18.217 1.00 52.50 161 PRO A CA 1
ATOM 1261 C C . PRO A 1 161 ? -3.936 2.851 -18.668 1.00 52.50 161 PRO A C 1
ATOM 1263 O O . PRO A 1 161 ? -4.101 1.775 -18.095 1.00 52.50 161 PRO A O 1
ATOM 1266 N N . ARG A 1 162 ? -4.669 3.199 -19.732 1.00 57.69 162 ARG A N 1
ATOM 1267 C CA . ARG A 1 162 ? -5.567 2.251 -20.402 1.00 57.69 162 ARG A CA 1
ATOM 1268 C C . ARG A 1 162 ? -4.723 1.238 -21.166 1.00 57.69 162 ARG A C 1
ATOM 1270 O O . ARG A 1 162 ? -4.222 1.541 -22.246 1.00 57.69 162 ARG A O 1
ATOM 1277 N N . LEU A 1 163 ? -4.565 0.047 -20.603 1.00 57.44 163 LEU A N 1
ATOM 1278 C CA . LEU A 1 163 ? -3.886 -1.051 -21.282 1.00 57.44 163 LEU A CA 1
ATOM 1279 C C . LEU A 1 163 ? -4.760 -1.588 -22.425 1.00 57.44 163 LEU A C 1
ATOM 1281 O O . LEU A 1 163 ? -5.968 -1.784 -22.271 1.00 57.44 163 LEU A O 1
ATOM 1285 N N . PHE A 1 164 ? -4.146 -1.821 -23.586 1.00 66.38 164 PHE A N 1
ATOM 1286 C CA . PHE A 1 164 ? -4.807 -2.483 -24.710 1.00 66.38 164 PHE A CA 1
ATOM 1287 C C . PHE A 1 164 ? -5.093 -3.952 -24.364 1.00 66.38 164 PHE A C 1
ATOM 1289 O O . PHE A 1 164 ? -4.354 -4.573 -23.598 1.00 66.38 164 PHE A O 1
ATOM 1296 N N . SER A 1 165 ? -6.146 -4.528 -24.951 1.00 54.34 165 SER A N 1
ATOM 1297 C CA . SER A 1 165 ? -6.465 -5.955 -24.804 1.00 54.34 165 SER A CA 1
ATOM 1298 C C . SER A 1 165 ? -5.256 -6.813 -25.203 1.00 54.34 165 SER A C 1
ATOM 1300 O O . SER A 1 165 ? -4.902 -6.857 -26.378 1.00 54.34 165 SER A O 1
ATOM 1302 N N . GLY A 1 166 ? -4.618 -7.464 -24.223 1.00 62.09 166 GLY A N 1
ATOM 1303 C CA . GLY A 1 166 ? -3.399 -8.271 -24.395 1.00 62.09 166 GLY A CA 1
ATOM 1304 C C . GLY A 1 166 ? -2.133 -7.703 -23.737 1.00 62.09 166 GLY A C 1
ATOM 1305 O O . GLY A 1 166 ? -1.154 -8.427 -23.615 1.00 62.09 166 GLY A O 1
ATOM 1306 N N . ALA A 1 167 ? -2.153 -6.452 -23.268 1.00 62.09 167 ALA A N 1
ATOM 1307 C CA . ALA A 1 167 ? -1.043 -5.835 -22.528 1.00 62.09 167 ALA A CA 1
ATOM 1308 C C . ALA A 1 167 ? -1.157 -6.007 -20.998 1.00 62.09 167 ALA A C 1
ATOM 1310 O O . ALA A 1 167 ? -0.360 -5.446 -20.249 1.00 62.09 167 ALA A O 1
ATOM 1311 N N . PHE A 1 168 ? -2.166 -6.745 -20.527 1.00 64.75 168 PHE A N 1
ATOM 1312 C CA . PHE A 1 168 ? -2.371 -7.002 -19.105 1.00 64.75 168 PHE A CA 1
ATOM 1313 C C . PHE A 1 168 ? -1.348 -8.019 -18.581 1.00 64.75 168 PHE A C 1
ATOM 1315 O O . PHE A 1 168 ? -1.137 -9.049 -19.230 1.00 64.75 168 PHE A O 1
ATOM 1322 N N . PRO A 1 169 ? -0.753 -7.783 -17.397 1.00 74.06 169 PRO A N 1
ATOM 1323 C CA . PRO A 1 169 ? -0.001 -8.814 -16.696 1.00 74.06 169 PRO A CA 1
ATOM 1324 C C . PRO A 1 169 ? -0.856 -10.074 -16.461 1.00 74.06 169 PRO A C 1
ATOM 1326 O O . PRO A 1 169 ? -2.078 -9.965 -16.300 1.00 74.06 169 PRO A O 1
ATOM 1329 N N . PRO A 1 170 ? -0.248 -11.273 -16.399 1.00 72.25 170 PRO A N 1
ATOM 1330 C CA . PRO A 1 170 ? -0.974 -12.503 -16.096 1.00 72.25 170 PRO A CA 1
ATOM 1331 C C . PRO A 1 170 ? -1.800 -12.386 -14.806 1.00 72.25 170 PRO A C 1
ATOM 1333 O O . PRO A 1 170 ? -1.292 -11.947 -13.779 1.00 72.25 170 PRO A O 1
ATOM 1336 N N . GLY A 1 171 ? -3.071 -12.796 -14.857 1.00 74.50 171 GLY A N 1
ATOM 1337 C CA . GLY A 1 171 ? -3.968 -12.795 -13.693 1.00 74.50 171 GLY A CA 1
ATOM 1338 C C . GLY A 1 171 ? -4.633 -11.452 -13.368 1.00 74.50 171 GLY A C 1
ATOM 1339 O O . GLY A 1 171 ? -5.375 -11.382 -12.392 1.00 74.50 171 GLY A O 1
ATOM 1340 N N . VAL A 1 172 ? -4.416 -10.415 -14.183 1.00 78.38 172 VAL A N 1
ATOM 1341 C CA . VAL A 1 172 ? -4.982 -9.073 -13.983 1.00 78.38 172 VAL A CA 1
ATOM 1342 C C . VAL A 1 172 ? -5.892 -8.713 -15.150 1.00 78.38 172 VAL A C 1
ATOM 1344 O O . VAL 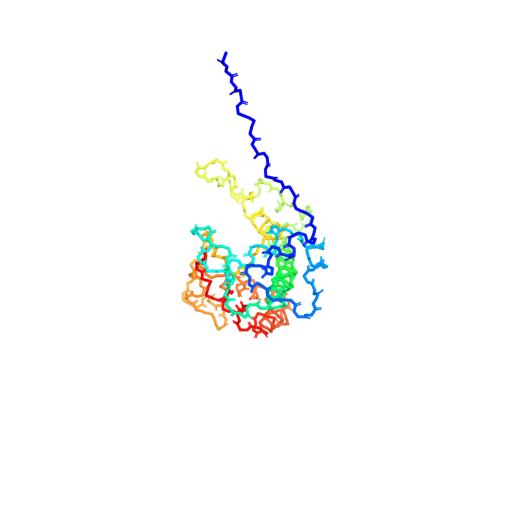A 1 172 ? -5.577 -8.983 -16.309 1.00 78.38 172 VAL A O 1
ATOM 1347 N N . GLY A 1 173 ? -7.038 -8.107 -14.853 1.00 75.00 173 GLY A N 1
ATOM 1348 C CA . GLY A 1 173 ? -8.009 -7.664 -15.846 1.00 75.00 173 GLY A CA 1
ATOM 1349 C C . GLY A 1 173 ? -8.334 -6.173 -15.744 1.00 75.00 173 GLY A C 1
ATOM 1350 O O . GLY A 1 173 ? -7.889 -5.489 -14.825 1.00 75.00 173 GLY A O 1
ATOM 1351 N N . PRO A 1 174 ? -9.174 -5.650 -16.657 1.00 70.81 174 PRO A N 1
ATOM 1352 C CA . PRO A 1 174 ? -9.540 -4.234 -16.686 1.00 70.81 174 PRO A CA 1
ATOM 1353 C C . PRO A 1 174 ? -10.095 -3.694 -15.362 1.00 70.81 174 PRO A C 1
ATOM 1355 O O . PRO A 1 174 ? -9.859 -2.534 -15.042 1.00 70.81 174 PRO A O 1
ATOM 1358 N N . ARG A 1 175 ? -10.806 -4.524 -14.583 1.00 77.38 175 ARG A N 1
ATOM 1359 C CA . ARG A 1 175 ? -11.395 -4.124 -13.293 1.00 77.38 175 ARG A CA 1
ATOM 1360 C C . ARG A 1 175 ? -10.342 -3.698 -12.270 1.00 77.38 175 ARG A C 1
ATOM 1362 O O . ARG A 1 175 ? -10.594 -2.797 -11.486 1.00 77.38 175 ARG A O 1
ATOM 1369 N N . ASP A 1 176 ? -9.164 -4.315 -12.310 1.00 74.75 176 ASP A N 1
ATOM 1370 C CA . ASP A 1 176 ? -8.115 -4.103 -11.311 1.00 74.75 176 ASP A CA 1
ATOM 1371 C C . ASP A 1 176 ? -7.422 -2.739 -11.509 1.00 74.75 176 ASP A C 1
ATOM 1373 O O . ASP A 1 176 ? -6.687 -2.275 -10.640 1.00 74.75 176 ASP A O 1
ATOM 1377 N N . PHE A 1 177 ? -7.701 -2.080 -12.641 1.00 68.00 177 PHE A N 1
ATOM 1378 C CA . PHE A 1 177 ? -7.280 -0.718 -12.975 1.00 68.00 177 PHE A CA 1
ATOM 1379 C C . PHE A 1 177 ? -8.375 0.334 -12.713 1.00 68.00 177 PHE A C 1
ATOM 1381 O O . PHE A 1 177 ? -8.223 1.513 -13.041 1.00 68.00 177 PHE A O 1
ATOM 1388 N N . VAL A 1 178 ? -9.511 -0.065 -12.134 1.00 70.00 178 VAL A N 1
ATOM 1389 C CA . VAL A 1 178 ? -10.601 0.852 -11.781 1.00 70.00 178 VAL A CA 1
ATOM 1390 C C . VAL A 1 178 ? -10.485 1.197 -10.301 1.00 70.00 178 VAL A C 1
ATOM 1392 O O . VAL A 1 178 ? -11.075 0.552 -9.445 1.00 70.00 178 VAL A O 1
ATOM 1395 N N . GLY A 1 179 ? -9.680 2.215 -9.990 1.00 67.44 179 GLY A N 1
ATOM 1396 C CA . GLY A 1 179 ? -9.597 2.796 -8.644 1.00 67.44 179 GLY A CA 1
ATOM 1397 C C . GLY A 1 179 ? -8.814 1.981 -7.607 1.00 67.44 179 GLY A C 1
ATOM 1398 O O . GLY A 1 179 ? -8.499 2.526 -6.552 1.00 67.44 179 GLY A O 1
ATOM 1399 N N . ALA A 1 180 ? -8.427 0.738 -7.905 1.00 80.19 180 ALA A N 1
ATOM 1400 C CA . ALA A 1 180 ? -7.663 -0.116 -6.999 1.00 80.19 180 ALA A CA 1
ATOM 1401 C C . ALA A 1 180 ? -6.135 0.085 -7.115 1.00 80.19 180 ALA A C 1
ATOM 1403 O O . ALA A 1 180 ? -5.611 0.253 -8.222 1.00 80.19 180 ALA A O 1
ATOM 1404 N N . PRO A 1 181 ? -5.389 0.021 -5.993 1.00 82.56 181 PRO A N 1
ATOM 1405 C CA . PRO A 1 181 ? -3.926 -0.047 -6.009 1.00 82.56 181 PRO A CA 1
ATOM 1406 C C . PRO A 1 181 ? -3.357 -1.261 -6.759 1.00 82.56 181 PRO A C 1
ATOM 1408 O O . PRO A 1 181 ? -2.276 -1.166 -7.346 1.00 82.56 181 PRO A O 1
ATOM 1411 N N . TRP A 1 182 ? -4.067 -2.397 -6.739 1.00 86.75 182 TRP A N 1
ATOM 1412 C CA . TRP A 1 182 ? -3.575 -3.669 -7.273 1.00 86.75 182 TRP A CA 1
ATOM 1413 C C . TRP A 1 182 ? -3.130 -3.599 -8.739 1.00 86.75 182 TRP A C 1
ATOM 1415 O O . TRP A 1 182 ? -2.033 -4.060 -9.044 1.00 86.75 182 TRP A O 1
ATOM 1425 N N . GLY A 1 183 ? -3.895 -2.959 -9.633 1.00 78.12 183 GLY A N 1
ATOM 1426 C CA . GLY A 1 183 ? -3.534 -2.875 -11.054 1.00 78.12 183 GLY A CA 1
ATOM 1427 C C . GLY A 1 183 ? -2.162 -2.236 -11.295 1.00 78.12 183 GLY A C 1
ATOM 1428 O O . GLY A 1 183 ? -1.346 -2.767 -12.051 1.00 78.12 183 GLY A O 1
ATOM 1429 N N . VAL A 1 184 ? -1.855 -1.140 -10.593 1.00 78.12 184 VAL A N 1
ATOM 1430 C CA . VAL A 1 184 ? -0.551 -0.458 -10.693 1.00 78.12 184 VAL A CA 1
ATOM 1431 C C . VAL A 1 184 ? 0.572 -1.325 -10.117 1.00 78.12 184 VAL A C 1
ATOM 1433 O O . VAL A 1 184 ? 1.638 -1.441 -10.724 1.00 78.12 184 VAL A O 1
ATOM 1436 N N . ILE A 1 185 ? 0.325 -1.977 -8.976 1.00 82.44 185 ILE A N 1
ATOM 1437 C CA . ILE A 1 185 ? 1.278 -2.899 -8.340 1.00 82.44 185 ILE A CA 1
ATOM 1438 C C . ILE A 1 185 ? 1.628 -4.054 -9.285 1.00 82.44 185 ILE A C 1
ATOM 1440 O O . ILE A 1 185 ? 2.798 -4.413 -9.412 1.00 82.44 185 ILE A O 1
ATOM 1444 N N . SER A 1 186 ? 0.644 -4.612 -9.989 1.00 82.12 186 SER A N 1
ATOM 1445 C CA . SER A 1 186 ? 0.881 -5.704 -10.932 1.00 82.12 186 SER A CA 1
ATOM 1446 C C . SER A 1 186 ? 1.664 -5.274 -12.173 1.00 82.12 186 SER A C 1
ATOM 1448 O O . SER A 1 186 ? 2.473 -6.055 -12.672 1.00 82.12 186 SER A O 1
ATOM 1450 N N . VAL A 1 187 ? 1.474 -4.042 -12.663 1.00 79.69 187 VAL A N 1
ATOM 1451 C CA . VAL A 1 187 ? 2.307 -3.491 -13.748 1.00 79.69 187 VAL A CA 1
ATOM 1452 C C . VAL A 1 187 ? 3.759 -3.387 -13.297 1.00 79.69 187 VAL A C 1
ATOM 1454 O O . VAL A 1 187 ? 4.642 -3.871 -14.003 1.00 79.69 187 VAL A O 1
ATOM 1457 N N . LEU A 1 188 ? 4.012 -2.829 -12.108 1.00 80.31 188 LEU A N 1
ATOM 1458 C CA . LEU A 1 188 ? 5.365 -2.770 -11.554 1.00 80.31 188 LEU A CA 1
ATOM 1459 C C . LEU A 1 188 ? 5.961 -4.175 -11.401 1.00 80.31 188 LEU A C 1
ATOM 1461 O O . LEU A 1 188 ? 7.089 -4.404 -11.826 1.00 80.31 188 LEU A O 1
ATOM 1465 N N . GLY A 1 189 ? 5.193 -5.119 -10.848 1.00 82.38 189 GLY A N 1
ATOM 1466 C CA . GLY A 1 189 ? 5.606 -6.514 -10.722 1.00 82.38 189 GLY A CA 1
ATOM 1467 C C . GLY A 1 189 ? 6.040 -7.106 -12.061 1.00 82.38 189 GLY A C 1
ATOM 1468 O O . GLY A 1 189 ? 7.129 -7.663 -12.157 1.00 82.38 189 GLY A O 1
ATOM 1469 N N . HIS A 1 190 ? 5.249 -6.898 -13.116 1.00 80.31 190 HIS A N 1
ATOM 1470 C CA . HIS A 1 190 ? 5.596 -7.340 -14.463 1.00 80.31 190 HIS A CA 1
ATOM 1471 C C . HIS A 1 190 ? 6.877 -6.680 -14.994 1.00 80.31 190 HIS A C 1
ATOM 1473 O O . HIS A 1 190 ? 7.721 -7.367 -15.564 1.00 80.31 190 HIS A O 1
ATOM 1479 N N . MET A 1 191 ? 7.060 -5.374 -14.783 1.00 80.00 191 MET A N 1
ATOM 1480 C CA . MET A 1 191 ? 8.278 -4.669 -15.198 1.00 80.00 191 MET A CA 1
ATOM 1481 C C . MET A 1 191 ? 9.518 -5.220 -14.488 1.00 80.00 191 MET A C 1
ATOM 1483 O O . MET A 1 191 ? 10.515 -5.502 -15.149 1.00 80.00 191 MET A O 1
ATOM 1487 N N . VAL A 1 192 ? 9.449 -5.443 -13.171 1.00 83.00 192 VAL A N 1
ATOM 1488 C CA . VAL A 1 192 ? 10.552 -6.043 -12.403 1.00 83.00 192 VAL A CA 1
ATOM 1489 C C . VAL A 1 192 ? 10.848 -7.460 -12.891 1.00 83.00 192 VAL A C 1
ATOM 1491 O O . VAL A 1 192 ? 12.014 -7.806 -13.047 1.00 83.00 192 VAL A O 1
ATOM 1494 N N . MET A 1 193 ? 9.826 -8.258 -13.221 1.00 86.69 193 MET A N 1
ATOM 1495 C CA . MET A 1 193 ? 10.036 -9.586 -13.810 1.00 86.69 193 MET A CA 1
ATOM 1496 C C . MET A 1 193 ? 10.815 -9.520 -15.128 1.00 86.69 193 MET A C 1
ATOM 1498 O O . MET A 1 193 ? 11.683 -10.356 -15.354 1.00 86.69 193 MET A O 1
ATOM 1502 N N . GLN A 1 194 ? 10.544 -8.534 -15.993 1.00 82.62 194 GLN A N 1
ATOM 1503 C CA . GLN A 1 194 ? 11.309 -8.353 -17.236 1.00 82.62 194 GLN A CA 1
ATOM 1504 C C . GLN A 1 194 ? 12.754 -7.908 -16.965 1.00 82.62 194 GLN A C 1
ATOM 1506 O O . GLN A 1 194 ? 13.662 -8.313 -17.684 1.00 82.62 194 GLN A O 1
ATOM 1511 N N . VAL A 1 195 ? 12.972 -7.090 -15.929 1.00 79.19 195 VAL A N 1
ATOM 1512 C CA . VAL A 1 195 ? 14.306 -6.607 -15.536 1.00 79.19 195 VAL A CA 1
ATOM 1513 C C . VAL A 1 195 ? 15.153 -7.718 -14.912 1.00 79.19 195 VAL A C 1
ATOM 1515 O O . VAL A 1 195 ? 16.307 -7.892 -15.297 1.00 79.19 195 VAL A O 1
ATOM 1518 N N . ARG A 1 196 ? 14.591 -8.477 -13.963 1.00 87.31 196 ARG A N 1
ATOM 1519 C CA . ARG A 1 196 ? 15.278 -9.579 -13.267 1.00 87.31 196 ARG A CA 1
ATOM 1520 C C . ARG A 1 196 ? 15.326 -10.869 -14.083 1.00 87.31 196 ARG A C 1
ATOM 1522 O O . ARG A 1 196 ? 16.188 -11.707 -13.841 1.00 87.31 196 ARG A O 1
ATOM 1529 N N . ASN A 1 197 ? 14.410 -11.026 -15.040 1.00 89.44 197 ASN A N 1
ATOM 1530 C CA . ASN A 1 197 ? 14.140 -12.280 -15.742 1.00 89.44 197 ASN A CA 1
ATOM 1531 C C . ASN A 1 197 ? 13.763 -13.435 -14.783 1.00 89.44 197 ASN A C 1
ATOM 1533 O O . ASN A 1 197 ? 14.157 -14.584 -14.981 1.00 89.44 197 ASN A O 1
ATOM 1537 N N . ASP A 1 198 ? 12.999 -13.124 -13.731 1.00 91.00 198 ASP A N 1
ATOM 1538 C CA . ASP A 1 198 ? 12.456 -14.082 -12.763 1.00 91.00 198 ASP A CA 1
ATOM 1539 C C . ASP A 1 198 ? 11.102 -13.610 -12.197 1.00 91.00 198 ASP A C 1
ATOM 1541 O O . ASP A 1 198 ? 10.627 -12.522 -12.521 1.00 91.00 198 ASP A O 1
ATOM 1545 N N . THR A 1 199 ? 10.458 -14.436 -11.365 1.00 90.56 199 THR A N 1
ATOM 1546 C CA . THR A 1 199 ? 9.162 -14.125 -10.730 1.00 90.56 199 THR A CA 1
ATOM 1547 C C . THR A 1 199 ? 9.270 -13.759 -9.251 1.00 90.56 199 THR A C 1
ATOM 1549 O O . THR A 1 199 ? 8.259 -13.463 -8.619 1.00 90.56 199 THR A O 1
ATOM 1552 N N . THR A 1 200 ? 10.478 -13.738 -8.681 1.00 92.38 200 THR A N 1
ATOM 1553 C CA . THR A 1 200 ? 10.709 -13.694 -7.226 1.00 92.38 200 THR A CA 1
ATOM 1554 C C . THR A 1 200 ? 10.060 -12.486 -6.560 1.00 92.38 200 THR A C 1
ATOM 1556 O O . THR A 1 200 ? 9.441 -12.615 -5.501 1.00 92.38 200 THR A O 1
ATOM 1559 N N . PHE A 1 201 ? 10.159 -11.326 -7.212 1.00 91.88 201 PHE A N 1
ATOM 1560 C CA . PHE A 1 201 ? 9.551 -10.080 -6.769 1.00 91.88 201 PHE A CA 1
ATOM 1561 C C . PHE A 1 201 ? 8.022 -10.153 -6.788 1.00 91.88 201 PHE A C 1
ATOM 1563 O O . PHE A 1 201 ? 7.370 -9.879 -5.781 1.00 91.88 201 PHE A O 1
ATOM 1570 N N . ALA A 1 202 ? 7.448 -10.557 -7.924 1.00 88.94 202 ALA A N 1
ATOM 1571 C CA . ALA A 1 202 ? 6.003 -10.666 -8.089 1.00 88.94 202 ALA A CA 1
ATOM 1572 C C . ALA A 1 202 ? 5.406 -11.683 -7.103 1.00 88.94 202 ALA A C 1
ATOM 1574 O O . ALA A 1 202 ? 4.378 -11.410 -6.483 1.00 88.94 202 ALA A O 1
ATOM 1575 N N . ASP A 1 203 ? 6.098 -12.801 -6.875 1.00 92.12 203 ASP A N 1
ATOM 1576 C CA . ASP A 1 203 ? 5.691 -13.820 -5.911 1.00 92.12 203 ASP A CA 1
ATOM 1577 C C . ASP A 1 203 ? 5.770 -13.301 -4.468 1.00 92.12 203 ASP A C 1
ATOM 1579 O O . ASP A 1 203 ? 4.904 -13.616 -3.653 1.00 92.12 203 ASP A O 1
ATOM 1583 N N . ALA A 1 204 ? 6.786 -12.498 -4.130 1.00 93.25 204 ALA A N 1
ATOM 1584 C CA . ALA A 1 204 ? 6.897 -11.868 -2.814 1.00 93.25 204 ALA A CA 1
ATOM 1585 C C . ALA A 1 204 ? 5.762 -10.866 -2.567 1.00 93.25 204 ALA A C 1
ATOM 1587 O O . ALA A 1 204 ? 5.122 -10.928 -1.516 1.00 93.25 204 ALA A O 1
ATOM 1588 N N . VAL A 1 205 ? 5.461 -10.012 -3.552 1.00 91.94 205 VAL A N 1
ATOM 1589 C CA . VAL A 1 205 ? 4.332 -9.073 -3.490 1.00 91.94 205 VAL A CA 1
ATOM 1590 C C . VAL A 1 205 ? 3.027 -9.839 -3.312 1.00 91.94 205 VAL A C 1
ATOM 1592 O O . VAL A 1 205 ? 2.273 -9.536 -2.390 1.00 91.94 205 VAL A O 1
ATOM 1595 N N . HIS A 1 206 ? 2.776 -10.850 -4.149 1.00 92.06 206 HIS A N 1
ATOM 1596 C CA . HIS A 1 206 ? 1.548 -11.635 -4.091 1.00 92.06 206 HIS A CA 1
ATOM 1597 C C . HIS A 1 206 ? 1.393 -12.320 -2.730 1.00 92.06 206 HIS A C 1
ATOM 1599 O O . HIS A 1 206 ? 0.366 -12.148 -2.079 1.00 92.06 206 HIS A O 1
ATOM 1605 N N . ARG A 1 207 ? 2.426 -13.029 -2.248 1.00 94.00 207 ARG A N 1
ATOM 1606 C CA . ARG A 1 207 ? 2.402 -13.674 -0.923 1.00 94.00 207 ARG A CA 1
ATOM 1607 C C . ARG A 1 207 ? 2.081 -12.683 0.192 1.00 94.00 207 ARG A C 1
ATOM 1609 O O . ARG A 1 207 ? 1.285 -13.014 1.066 1.00 94.00 207 ARG A O 1
ATOM 1616 N N . LEU A 1 208 ? 2.680 -11.492 0.154 1.00 94.19 208 LEU A N 1
ATOM 1617 C CA . LEU A 1 208 ? 2.460 -10.464 1.162 1.00 94.19 208 LEU A CA 1
ATOM 1618 C C . LEU A 1 208 ? 1.015 -9.961 1.138 1.00 94.19 208 LEU A C 1
ATOM 1620 O O . LEU A 1 208 ? 0.345 -9.984 2.170 1.00 94.19 208 LEU A O 1
ATOM 1624 N N . VAL A 1 209 ? 0.511 -9.547 -0.031 1.00 91.94 209 VAL A N 1
ATOM 1625 C CA . VAL A 1 209 ? -0.834 -8.957 -0.124 1.00 91.94 209 VAL A CA 1
ATOM 1626 C C . VAL A 1 209 ? -1.933 -9.974 0.169 1.00 91.94 209 VAL A C 1
ATOM 1628 O O . VAL A 1 209 ? -2.951 -9.594 0.735 1.00 91.94 209 VAL A O 1
ATOM 1631 N N . THR A 1 210 ? -1.725 -11.259 -0.144 1.00 92.94 210 THR A N 1
ATOM 1632 C CA . THR A 1 210 ? -2.701 -12.326 0.132 1.00 92.94 210 THR A CA 1
ATOM 1633 C C . THR A 1 210 ? -2.561 -12.960 1.516 1.00 92.94 210 THR A C 1
ATOM 1635 O O . THR A 1 210 ? -3.355 -13.832 1.860 1.00 92.94 210 THR A O 1
ATOM 1638 N N . SER A 1 211 ? -1.562 -12.567 2.315 1.00 94.38 211 SER A N 1
ATOM 1639 C CA . SER A 1 211 ? -1.342 -13.131 3.660 1.00 94.38 211 SER A CA 1
ATOM 1640 C C . SER A 1 211 ? -2.458 -12.789 4.654 1.00 94.38 211 SER A C 1
ATOM 1642 O O . SER A 1 211 ? -2.649 -13.496 5.641 1.00 94.38 211 SER A O 1
ATOM 1644 N N . ASN A 1 212 ? -3.210 -11.721 4.380 1.00 94.88 212 ASN A N 1
ATOM 1645 C CA . ASN A 1 212 ? -4.328 -11.257 5.185 1.00 94.88 212 ASN A CA 1
ATOM 1646 C C . ASN A 1 212 ? -5.487 -10.862 4.257 1.00 94.88 212 ASN A C 1
ATOM 1648 O O . ASN A 1 212 ? -5.314 -10.052 3.346 1.00 94.88 212 ASN A O 1
ATOM 1652 N N . SER A 1 213 ? -6.672 -11.434 4.478 1.00 92.94 213 SER A N 1
ATOM 1653 C CA . SER A 1 213 ? -7.842 -11.238 3.612 1.00 92.94 213 SER A CA 1
ATOM 1654 C C . SER A 1 213 ? -8.368 -9.800 3.622 1.00 92.94 213 SER A C 1
ATOM 1656 O O . SER A 1 213 ? -8.733 -9.282 2.569 1.00 92.94 213 SER A O 1
ATOM 1658 N N . LEU A 1 214 ? -8.365 -9.137 4.781 1.00 91.44 214 LEU A N 1
ATOM 1659 C CA . LEU A 1 214 ? -8.776 -7.739 4.925 1.00 91.44 214 LEU A CA 1
ATOM 1660 C C . LEU A 1 214 ? -7.768 -6.792 4.258 1.00 91.44 214 LEU A C 1
ATOM 1662 O O . LEU A 1 214 ? -8.137 -5.797 3.625 1.00 91.44 214 LEU A O 1
ATOM 1666 N N . TYR A 1 215 ? -6.480 -7.118 4.360 1.00 92.88 215 TYR A N 1
ATOM 1667 C CA . TYR A 1 215 ? -5.437 -6.389 3.654 1.00 92.88 215 TYR A CA 1
ATOM 1668 C C . TYR A 1 215 ? -5.592 -6.527 2.138 1.00 92.88 215 TYR A C 1
ATOM 1670 O O . TYR A 1 215 ? -5.645 -5.518 1.433 1.00 92.88 215 TYR A O 1
ATOM 1678 N N . TRP A 1 216 ? -5.751 -7.762 1.651 1.00 92.69 216 TRP A N 1
ATOM 1679 C CA . TRP A 1 216 ? -6.010 -8.051 0.243 1.00 92.69 216 TRP A CA 1
ATOM 1680 C C . TRP A 1 216 ? -7.222 -7.283 -0.282 1.00 92.69 216 TRP A C 1
ATOM 1682 O O . TRP A 1 216 ? -7.132 -6.644 -1.332 1.00 92.69 216 TRP A O 1
ATOM 1692 N N . GLN A 1 217 ? -8.332 -7.295 0.461 1.00 90.69 217 GLN A N 1
ATOM 1693 C CA . GLN A 1 217 ? -9.541 -6.566 0.090 1.00 90.69 217 GLN A CA 1
ATOM 1694 C C . GLN A 1 217 ? -9.237 -5.082 -0.123 1.00 90.69 217 GLN A C 1
ATOM 1696 O O . GLN A 1 217 ? -9.516 -4.559 -1.192 1.00 90.69 217 GLN A O 1
ATOM 1701 N N . GLY A 1 218 ? -8.565 -4.415 0.817 1.00 87.69 218 GLY A N 1
ATOM 1702 C CA . GLY A 1 218 ? -8.279 -2.986 0.659 1.00 87.69 218 GLY A CA 1
ATOM 1703 C C . GLY A 1 218 ? -7.240 -2.633 -0.414 1.00 87.69 218 GLY A C 1
ATOM 1704 O O . GLY A 1 218 ? -7.138 -1.466 -0.793 1.00 87.69 218 GLY A O 1
ATOM 1705 N N . VAL A 1 219 ? -6.454 -3.596 -0.905 1.00 86.75 219 VAL A N 1
ATOM 1706 C CA . VAL A 1 219 ? -5.516 -3.399 -2.029 1.00 86.75 219 VAL A CA 1
ATOM 1707 C C . VAL A 1 219 ? -6.183 -3.676 -3.383 1.00 86.75 219 VAL A C 1
ATOM 1709 O O . VAL A 1 219 ? -5.848 -3.021 -4.372 1.00 86.75 219 VAL A O 1
ATOM 1712 N N . SER A 1 220 ? -7.109 -4.634 -3.436 1.00 87.81 220 SER A N 1
ATOM 1713 C CA . SER A 1 220 ? -7.759 -5.098 -4.672 1.00 87.81 220 SER A CA 1
ATOM 1714 C C . SER A 1 220 ? -9.104 -4.432 -4.960 1.00 87.81 220 SER A C 1
ATOM 1716 O O . SER A 1 220 ? -9.443 -4.245 -6.124 1.00 87.81 220 SER A O 1
ATOM 1718 N N . ASP A 1 221 ? -9.837 -4.048 -3.920 1.00 86.88 221 ASP A N 1
ATOM 1719 C CA . ASP A 1 221 ? -11.167 -3.445 -3.988 1.00 86.88 221 ASP A CA 1
ATOM 1720 C C . ASP A 1 221 ? -11.339 -2.449 -2.822 1.00 86.88 221 ASP A C 1
ATOM 1722 O O . ASP A 1 221 ? -11.935 -2.771 -1.787 1.00 86.88 221 ASP A O 1
ATOM 1726 N N . PRO A 1 222 ? -10.710 -1.260 -2.915 1.00 83.38 222 PRO A N 1
ATOM 1727 C CA . PRO A 1 222 ? -10.686 -0.307 -1.818 1.00 83.38 222 PRO A CA 1
ATOM 1728 C C . PRO A 1 222 ? -12.087 0.236 -1.523 1.00 83.38 222 PRO A C 1
ATOM 1730 O O . PRO A 1 222 ? -12.772 0.739 -2.411 1.00 83.38 222 PRO A O 1
ATOM 1733 N N . SER A 1 223 ? -12.486 0.208 -0.252 1.00 77.62 223 SER A N 1
ATOM 1734 C CA . SER A 1 223 ? -13.763 0.773 0.186 1.00 77.62 223 SER A CA 1
ATOM 1735 C C . SER A 1 223 ? -13.666 2.281 0.432 1.00 77.62 223 SER A C 1
ATOM 1737 O O . SER A 1 223 ? -12.659 2.768 0.959 1.00 77.62 223 SER A O 1
ATOM 1739 N N . ASP A 1 224 ? -14.749 3.011 0.173 1.00 66.06 224 ASP A N 1
ATOM 1740 C CA . ASP A 1 224 ? -14.906 4.385 0.655 1.00 66.06 224 ASP A CA 1
ATOM 1741 C C . ASP A 1 224 ? -15.188 4.368 2.170 1.00 66.06 224 ASP A C 1
ATOM 1743 O O . ASP A 1 224 ? -16.101 3.679 2.627 1.00 66.06 224 ASP A O 1
ATOM 1747 N N . ALA A 1 225 ? -14.384 5.097 2.954 1.00 58.56 225 ALA A N 1
ATOM 1748 C CA . ALA A 1 225 ? -14.536 5.253 4.408 1.00 58.56 225 ALA A CA 1
ATOM 1749 C C . ALA A 1 225 ? -14.634 6.722 4.820 1.00 58.56 225 ALA A C 1
ATOM 1751 O O . ALA A 1 225 ? -13.928 7.558 4.204 1.00 58.56 225 ALA A O 1
#

Foldseek 3Di:
DDDDDDDDDDDDDDLVRVVVVLVVLAEAEPPPCSSVCCVPQHDPLLVVLQVVQFDPVVVVGSRGDHPHYPVVSVLLSVLQVVLLVLLVVLVVLLVVVVLVVCLVPPPDVPDPSCVVVDPVSDDQDADPVRHGVVCVPVCVSCVVSVVSDGQFLFFDPDDDDDDDVPRAQPPDDPLQRHRAQRRVVRVSQVSSCVSVVHNVSVVVSVCSCPVDPSSVCRRRPRDDD

Sequence (225 aa):
MSTHAAGGGKRSLSISEQVGLLEARGLVDEAGHLPRARMTHGYFRLSGYWRYFQIDPSAGRNAFLHGTEFLEVLDIYRLDAELRNLLLEGISEVEVALRASLIANLCTPGGLGTEYLQETTYSDRVDASGRSHRAKLLSDIRDVCAHHSRIWNRPVQQDQPRLFSGAFPPGVGPRDFVGAPWGVISVLGHMVMQVRNDTTFADAVHRLVTSNSLYWQGVSDPSDA